Protein AF-A0A9P4QNJ6-F1 (afdb_monomer_lite)

Structure (mmCIF, N/CA/C/O backbone):
data_AF-A0A9P4QNJ6-F1
#
_entry.id   AF-A0A9P4QNJ6-F1
#
loop_
_atom_site.group_PDB
_atom_site.id
_atom_site.type_symbol
_atom_site.label_atom_id
_atom_site.label_alt_id
_atom_site.label_comp_id
_atom_site.label_asym_id
_atom_site.label_entity_id
_atom_site.label_seq_id
_atom_site.pdbx_PDB_ins_code
_atom_site.Cartn_x
_atom_site.Cartn_y
_atom_site.Cartn_z
_atom_site.occupancy
_atom_site.B_iso_or_equiv
_atom_site.auth_seq_id
_atom_site.auth_comp_id
_atom_site.auth_asym_id
_atom_site.auth_atom_id
_atom_site.pdbx_PDB_model_num
ATOM 1 N N . MET A 1 1 ? -45.995 -16.406 117.993 1.00 50.72 1 MET A N 1
ATOM 2 C CA . MET A 1 1 ? -45.996 -15.214 117.115 1.00 50.72 1 MET A CA 1
ATOM 3 C C . MET A 1 1 ? -45.310 -15.465 115.761 1.00 50.72 1 MET A C 1
ATOM 5 O O . MET A 1 1 ? -45.189 -14.523 114.993 1.00 50.72 1 MET A O 1
ATOM 9 N N . ASP A 1 2 ? -44.965 -16.712 115.400 1.00 50.28 2 ASP A N 1
ATOM 10 C CA . ASP A 1 2 ? -44.224 -17.008 114.156 1.00 50.28 2 ASP A CA 1
ATOM 11 C C . ASP A 1 2 ? -45.083 -17.402 112.939 1.00 50.28 2 ASP A C 1
ATOM 13 O O . ASP A 1 2 ? -44.583 -17.398 111.820 1.00 50.28 2 ASP A O 1
ATOM 17 N N . GLN A 1 3 ? -46.382 -17.690 113.099 1.00 51.25 3 GLN A N 1
ATOM 18 C CA . GLN A 1 3 ? -47.225 -18.141 111.974 1.00 51.25 3 GLN A CA 1
ATOM 19 C C . GLN A 1 3 ? -47.811 -17.011 111.103 1.00 51.25 3 GLN A C 1
ATOM 21 O O . GLN A 1 3 ? -48.130 -17.255 109.945 1.00 51.25 3 GLN A O 1
ATOM 26 N N . VAL A 1 4 ? -47.903 -15.771 111.603 1.00 54.56 4 VAL A N 1
ATOM 27 C CA . VAL A 1 4 ? -48.409 -14.617 110.821 1.00 54.56 4 VAL A CA 1
ATOM 28 C C . VAL A 1 4 ? -47.318 -14.026 109.913 1.00 54.56 4 VAL A C 1
ATOM 30 O O . VAL A 1 4 ? -47.596 -13.688 108.768 1.00 54.56 4 VAL A O 1
ATOM 33 N N . ARG A 1 5 ? -46.049 -14.024 110.356 1.00 53.62 5 ARG A N 1
ATOM 34 C CA . ARG A 1 5 ? -44.892 -13.604 109.536 1.00 53.62 5 ARG A CA 1
ATOM 35 C C . ARG A 1 5 ? -44.606 -14.545 108.358 1.00 53.62 5 ARG A C 1
ATOM 37 O O . ARG A 1 5 ? -44.074 -14.107 107.347 1.00 53.62 5 ARG A O 1
ATOM 44 N N . LEU A 1 6 ? -44.977 -15.823 108.460 1.00 55.94 6 LEU A N 1
ATOM 45 C CA . LEU A 1 6 ? -44.801 -16.794 107.373 1.00 55.94 6 LEU A CA 1
ATOM 46 C C . LEU A 1 6 ? -45.824 -16.613 106.233 1.00 55.94 6 LEU A C 1
ATOM 48 O O . LEU A 1 6 ? -45.504 -16.925 105.089 1.00 55.94 6 LEU A O 1
ATOM 52 N N . ALA A 1 7 ? -47.020 -16.079 106.513 1.00 56.50 7 ALA A N 1
ATOM 53 C CA . ALA A 1 7 ? -48.064 -15.858 105.507 1.00 56.50 7 ALA A CA 1
ATOM 54 C C . ALA A 1 7 ? -47.879 -14.549 104.710 1.00 56.50 7 ALA A C 1
ATOM 56 O O . ALA A 1 7 ? -48.128 -14.538 103.504 1.00 56.50 7 ALA A O 1
ATOM 57 N N . GLU A 1 8 ? -47.391 -13.472 105.341 1.00 59.38 8 GLU A N 1
ATOM 58 C CA . GLU A 1 8 ? -46.999 -12.235 104.636 1.00 59.38 8 GLU A CA 1
ATOM 59 C C . GLU A 1 8 ? -45.798 -12.471 103.707 1.00 59.38 8 GLU A C 1
ATOM 61 O O . GLU A 1 8 ? -45.855 -12.101 102.535 1.00 59.38 8 GLU A O 1
ATOM 66 N N . ASN A 1 9 ? -44.778 -13.205 104.170 1.00 60.94 9 ASN A N 1
ATOM 67 C CA . ASN A 1 9 ? -43.620 -13.564 103.343 1.00 60.94 9 ASN A CA 1
ATOM 68 C C . ASN A 1 9 ? -44.012 -14.412 102.115 1.00 60.94 9 ASN A C 1
ATOM 70 O O . ASN A 1 9 ? -43.461 -14.225 101.034 1.00 60.94 9 ASN A O 1
ATOM 74 N N . ALA A 1 10 ? -45.005 -15.302 102.242 1.00 65.62 10 ALA A N 1
ATOM 75 C CA . ALA A 1 10 ? -45.495 -16.114 101.124 1.00 65.62 10 ALA A CA 1
ATOM 76 C C . ALA A 1 10 ? -46.308 -15.307 100.085 1.00 65.62 10 ALA A C 1
ATOM 78 O O . ALA A 1 10 ? -46.323 -15.654 98.899 1.00 65.62 10 ALA A O 1
ATOM 79 N N . SER A 1 11 ? -46.992 -14.236 100.507 1.00 73.75 11 SER A N 1
ATOM 80 C CA . SER A 1 11 ? -47.712 -13.319 99.610 1.00 73.75 11 SER A CA 1
ATOM 81 C C . SER A 1 11 ? -46.745 -12.443 98.812 1.00 73.75 11 SER A C 1
ATOM 83 O O . SER A 1 11 ? -46.910 -12.296 97.595 1.00 73.75 11 SER A O 1
ATOM 85 N N . ASP A 1 12 ? -45.712 -11.920 99.472 1.00 77.12 12 ASP A N 1
ATOM 86 C CA . ASP A 1 12 ? -44.656 -11.149 98.817 1.00 77.12 12 ASP A CA 1
ATOM 87 C C . ASP A 1 12 ? -43.850 -12.015 97.843 1.00 77.12 12 ASP A C 1
ATOM 89 O O . ASP A 1 12 ? -43.655 -11.605 96.700 1.00 77.12 12 ASP A O 1
ATOM 93 N N . ASP A 1 13 ? -43.511 -13.259 98.196 1.00 79.88 13 ASP A N 1
ATOM 94 C CA . ASP A 1 13 ? -42.837 -14.195 97.280 1.00 79.88 13 ASP A CA 1
ATOM 95 C C . ASP A 1 13 ? -43.662 -14.498 96.019 1.00 79.88 13 ASP A C 1
ATOM 97 O O . ASP A 1 13 ? -43.126 -14.615 94.911 1.00 79.88 13 ASP A O 1
ATOM 101 N N . ASN A 1 14 ? -44.988 -14.595 96.147 1.00 84.81 14 ASN A N 1
ATOM 102 C CA . ASN A 1 14 ? -45.867 -14.813 95.000 1.00 84.81 14 ASN A CA 1
ATOM 103 C C . ASN A 1 14 ? -45.968 -13.557 94.110 1.00 84.81 14 ASN A C 1
ATOM 105 O O . ASN A 1 14 ? -46.032 -13.663 92.881 1.00 84.81 14 ASN A O 1
ATOM 109 N N . GLN A 1 15 ? -45.940 -12.356 94.701 1.00 87.25 15 GLN A N 1
ATOM 110 C CA . GLN A 1 15 ? -45.837 -11.108 93.938 1.00 87.25 15 GLN A CA 1
ATOM 111 C C . GLN A 1 15 ? -44.474 -10.952 93.257 1.00 87.25 15 GLN A C 1
ATOM 113 O O . GLN A 1 15 ? -44.429 -10.520 92.103 1.00 87.25 15 GLN A O 1
ATOM 118 N N . ILE A 1 16 ? -43.383 -11.327 93.929 1.00 87.56 16 ILE A N 1
ATOM 119 C CA . ILE A 1 16 ? -42.021 -11.309 93.381 1.00 87.56 16 ILE A CA 1
ATOM 120 C C . ILE A 1 16 ? -41.941 -12.250 92.179 1.00 87.56 16 ILE A C 1
ATOM 122 O O . ILE A 1 16 ? -41.578 -11.813 91.091 1.00 87.56 16 ILE A O 1
ATOM 126 N N . ARG A 1 17 ? -42.431 -13.490 92.302 1.00 88.12 17 ARG A N 1
ATOM 127 C CA . ARG A 1 17 ? -42.513 -14.432 91.172 1.00 88.12 17 ARG A CA 1
ATOM 128 C C . ARG A 1 17 ? -43.310 -13.890 89.988 1.00 88.12 17 ARG A C 1
ATOM 130 O O . ARG A 1 17 ? -42.894 -14.048 88.842 1.00 88.12 17 ARG A O 1
ATOM 137 N N . LYS A 1 18 ? -44.462 -13.254 90.234 1.00 91.50 18 LYS A N 1
ATOM 138 C CA . LYS A 1 18 ? -45.256 -12.627 89.162 1.00 91.50 18 LYS A CA 1
ATOM 139 C C . LYS A 1 18 ? -44.491 -11.493 88.480 1.00 91.50 18 LYS A C 1
ATOM 141 O O . LYS A 1 18 ? -44.547 -11.388 87.256 1.00 91.50 18 LYS A O 1
ATOM 146 N N . ARG A 1 19 ? -43.772 -10.672 89.250 1.00 93.31 19 ARG A N 1
ATOM 147 C CA . ARG A 1 19 ? -42.911 -9.608 88.719 1.00 93.31 19 ARG A CA 1
ATOM 148 C C . ARG A 1 19 ? -41.761 -10.171 87.892 1.00 93.31 19 ARG A C 1
ATOM 150 O O . ARG A 1 19 ? -41.561 -9.699 86.781 1.00 93.31 19 ARG A O 1
ATOM 157 N N . ASP A 1 20 ? -41.069 -11.197 88.373 1.00 93.94 20 ASP A N 1
ATOM 158 C CA . ASP A 1 20 ? -39.947 -11.814 87.660 1.00 93.94 20 ASP A CA 1
ATOM 159 C C . ASP A 1 20 ? -40.390 -12.464 86.348 1.00 93.94 20 ASP A C 1
ATOM 161 O O . ASP A 1 20 ? -39.744 -12.280 85.316 1.00 93.94 20 ASP A O 1
ATOM 165 N N . ASN A 1 21 ? -41.541 -13.144 86.350 1.00 94.00 21 ASN A N 1
ATOM 166 C CA . ASN A 1 21 ? -42.136 -13.699 85.134 1.00 94.00 21 ASN A CA 1
ATOM 167 C C . ASN A 1 21 ? -42.498 -12.599 84.125 1.00 94.00 21 ASN A C 1
ATOM 169 O O . ASN A 1 21 ? -42.235 -12.742 82.931 1.00 94.00 21 ASN A O 1
ATOM 173 N N . LEU A 1 22 ? -43.064 -11.482 84.597 1.00 95.19 22 LEU A N 1
ATOM 174 C CA . LEU A 1 22 ? -43.363 -10.330 83.746 1.00 95.19 22 LEU A CA 1
ATOM 175 C C . LEU A 1 22 ? -42.080 -9.693 83.190 1.00 95.19 22 LEU A C 1
ATOM 177 O O . LEU A 1 22 ? -42.017 -9.390 82.003 1.00 95.19 22 LEU A O 1
ATOM 181 N N . ILE A 1 23 ? -41.043 -9.532 84.015 1.00 95.38 23 ILE A N 1
ATOM 182 C CA . ILE A 1 23 ? -39.738 -9.008 83.592 1.00 95.38 23 ILE A CA 1
ATOM 183 C C . ILE A 1 23 ? -39.111 -9.925 82.537 1.00 95.38 23 ILE A C 1
ATOM 185 O O . ILE A 1 23 ? -38.594 -9.430 81.536 1.00 95.38 23 ILE A O 1
ATOM 189 N N . ALA A 1 24 ? -39.168 -11.245 82.725 1.00 94.06 24 ALA A N 1
ATOM 190 C CA . ALA A 1 24 ? -38.674 -12.213 81.751 1.00 94.06 24 ALA A CA 1
ATOM 191 C C . ALA A 1 24 ? -39.429 -12.107 80.414 1.00 94.06 24 ALA A C 1
ATOM 193 O O . ALA A 1 24 ? -38.793 -12.028 79.363 1.00 94.06 24 ALA A O 1
ATOM 194 N N . SER A 1 25 ? -40.763 -12.008 80.458 1.00 96.25 25 SER A N 1
ATOM 195 C CA . SER A 1 25 ? -41.602 -11.807 79.270 1.00 96.25 25 SER A CA 1
ATOM 196 C C . SER A 1 25 ? -41.259 -10.507 78.537 1.00 96.25 25 SER A C 1
ATOM 198 O O . SER A 1 25 ? -41.050 -10.518 77.326 1.00 96.25 25 SER A O 1
ATOM 200 N N . LEU A 1 26 ? -41.135 -9.392 79.264 1.00 95.88 26 LEU A N 1
ATOM 201 C CA . LEU A 1 26 ? -40.785 -8.093 78.684 1.00 95.88 26 LEU A CA 1
ATOM 202 C C . LEU A 1 26 ? -39.380 -8.101 78.073 1.00 95.88 26 LEU A C 1
ATOM 204 O O . LEU A 1 26 ? -39.169 -7.537 77.003 1.00 95.88 26 LEU A O 1
ATOM 208 N N . ARG A 1 27 ? -38.407 -8.767 78.707 1.00 96.19 27 ARG A N 1
ATOM 209 C CA . ARG A 1 27 ? -37.057 -8.933 78.140 1.00 96.19 27 ARG A CA 1
ATOM 210 C C . ARG A 1 27 ? -37.086 -9.720 76.833 1.00 96.19 27 ARG A C 1
ATOM 212 O O . ARG A 1 27 ? -36.381 -9.350 75.896 1.00 96.19 27 ARG A O 1
ATOM 219 N N . GLN A 1 28 ? -37.900 -10.771 76.759 1.00 96.56 28 GLN A N 1
ATOM 220 C CA . GLN A 1 28 ? -38.070 -11.550 75.536 1.00 96.56 28 GLN A CA 1
ATOM 221 C C . GLN A 1 28 ? -38.728 -10.722 74.425 1.00 96.56 28 GLN A C 1
ATOM 223 O O . GLN A 1 28 ? -38.251 -10.736 73.292 1.00 96.56 28 GLN A O 1
ATOM 228 N N . GLU A 1 29 ? -39.759 -9.941 74.748 1.00 96.50 29 GLU A N 1
ATOM 229 C CA . GLU A 1 29 ? -40.419 -9.045 73.794 1.00 96.50 29 GLU A CA 1
ATOM 230 C C . GLU A 1 29 ? -39.469 -7.950 73.281 1.00 96.50 29 GLU A C 1
ATOM 232 O O . GLU A 1 29 ? -39.367 -7.731 72.074 1.00 96.50 29 GLU A O 1
ATOM 237 N N . ILE A 1 30 ? -38.681 -7.335 74.171 1.00 96.00 30 ILE A N 1
ATOM 238 C CA . ILE A 1 30 ? -37.629 -6.376 73.801 1.00 96.00 30 ILE A CA 1
ATOM 239 C C . ILE A 1 30 ? -36.587 -7.026 72.882 1.00 96.00 30 ILE A C 1
ATOM 241 O O . ILE A 1 30 ? -36.133 -6.391 71.930 1.00 96.00 30 ILE A O 1
ATOM 245 N N . SER A 1 31 ? -36.210 -8.284 73.131 1.00 96.00 31 SER A N 1
ATOM 246 C CA . SER A 1 31 ? -35.277 -9.013 72.263 1.00 96.00 31 SER A CA 1
ATOM 247 C C . SER A 1 31 ? -35.845 -9.182 70.854 1.00 96.00 31 SER A C 1
ATOM 249 O O . SER A 1 31 ? -35.175 -8.839 69.882 1.00 96.00 31 SER A O 1
ATOM 251 N N . ILE A 1 32 ? -37.099 -9.633 70.742 1.00 96.69 32 ILE A N 1
ATOM 252 C CA . ILE A 1 32 ? -37.785 -9.820 69.455 1.00 96.69 32 ILE A CA 1
ATOM 253 C C . ILE A 1 32 ? -37.890 -8.489 68.701 1.00 96.69 32 ILE A C 1
ATOM 255 O O . ILE A 1 32 ? -37.606 -8.425 67.503 1.00 96.69 32 ILE A O 1
ATOM 259 N N . LEU A 1 33 ? -38.258 -7.408 69.395 1.00 95.56 33 LEU A N 1
ATOM 260 C CA . LEU A 1 33 ? -38.357 -6.077 68.797 1.00 95.56 33 LEU A CA 1
ATOM 261 C C . LEU A 1 33 ? -36.999 -5.568 68.304 1.00 95.56 33 LEU A C 1
ATOM 263 O O . LEU A 1 33 ? -36.916 -5.025 67.202 1.00 95.56 33 LEU A O 1
ATOM 267 N N . ASN A 1 34 ? -35.928 -5.777 69.070 1.00 95.56 34 ASN A N 1
ATOM 268 C CA . ASN A 1 34 ? -34.579 -5.406 68.649 1.00 95.56 34 ASN A CA 1
ATOM 269 C C . ASN A 1 34 ? -34.139 -6.161 67.389 1.00 95.56 34 ASN A C 1
ATOM 271 O O . ASN A 1 34 ? -33.552 -5.558 66.487 1.00 95.56 34 ASN A O 1
ATOM 275 N N . ASP A 1 35 ? -34.450 -7.452 67.293 1.00 95.44 35 ASP A N 1
ATOM 276 C CA . ASP A 1 35 ? -34.125 -8.253 66.113 1.00 95.44 35 ASP A CA 1
ATOM 277 C C . ASP A 1 35 ? -34.950 -7.824 64.889 1.00 95.44 35 ASP A C 1
ATOM 279 O O . ASP A 1 35 ? -34.402 -7.664 63.795 1.00 95.44 35 ASP A O 1
ATOM 283 N N . ALA A 1 36 ? -36.238 -7.516 65.072 1.00 94.69 36 ALA A N 1
ATOM 284 C CA . ALA A 1 36 ? -37.088 -6.970 64.013 1.00 94.69 36 ALA A CA 1
ATOM 285 C C . ALA A 1 36 ? -36.593 -5.599 63.513 1.00 94.69 36 ALA A C 1
ATOM 287 O O . ALA A 1 36 ? -36.575 -5.339 62.305 1.00 94.69 36 ALA A O 1
ATOM 288 N N . ILE A 1 37 ? -36.141 -4.725 64.421 1.00 94.62 37 ILE A N 1
ATOM 289 C CA . ILE A 1 37 ? -35.546 -3.428 64.070 1.00 94.62 37 ILE A CA 1
ATOM 290 C C . ILE A 1 37 ? -34.263 -3.634 63.260 1.00 94.62 37 ILE A C 1
ATOM 292 O O . ILE A 1 37 ? -34.111 -3.000 62.214 1.00 94.62 37 ILE A O 1
ATOM 296 N N . LYS A 1 38 ? -33.372 -4.543 63.681 1.00 95.00 38 LYS A N 1
ATOM 297 C CA . LYS A 1 38 ? -32.146 -4.878 62.933 1.00 95.00 38 LYS A CA 1
ATOM 298 C C . LYS A 1 38 ? -32.448 -5.403 61.527 1.00 95.00 38 LYS A C 1
ATOM 300 O O . LYS A 1 38 ? -31.826 -4.959 60.564 1.00 95.00 38 LYS A O 1
ATOM 305 N N . ALA A 1 39 ? -33.423 -6.300 61.378 1.00 93.06 39 ALA A N 1
ATOM 306 C CA . ALA A 1 39 ? -33.819 -6.816 60.067 1.00 93.06 39 ALA A CA 1
ATOM 307 C C . ALA A 1 39 ? -34.364 -5.700 59.154 1.00 93.06 39 ALA A C 1
ATOM 309 O O . ALA A 1 39 ? -34.056 -5.637 57.957 1.00 93.06 39 ALA A O 1
ATOM 310 N N . ARG A 1 40 ? -35.140 -4.764 59.718 1.00 93.56 40 ARG A N 1
ATOM 311 C CA . ARG A 1 40 ? -35.693 -3.628 58.971 1.00 93.56 40 ARG A CA 1
ATOM 312 C C . ARG A 1 40 ? -34.617 -2.627 58.554 1.00 93.56 40 ARG A C 1
ATOM 314 O O . ARG A 1 40 ? -34.661 -2.152 57.422 1.00 93.56 40 ARG A O 1
ATOM 321 N N . THR A 1 41 ? -33.650 -2.314 59.419 1.00 92.38 41 THR A N 1
ATOM 322 C CA . THR A 1 41 ? -32.544 -1.407 59.067 1.00 92.38 41 THR A CA 1
ATOM 323 C C . THR A 1 41 ? -31.642 -2.010 57.995 1.00 92.38 41 THR A C 1
ATOM 325 O O . THR A 1 41 ? -31.293 -1.307 57.047 1.00 92.38 41 THR A O 1
ATOM 328 N N . GLN A 1 42 ? -31.353 -3.314 58.064 1.00 92.75 42 GLN A N 1
ATOM 329 C CA . GLN A 1 42 ? -30.646 -4.034 56.999 1.00 92.75 42 GLN A CA 1
ATOM 330 C C . GLN A 1 42 ? -31.413 -3.973 55.673 1.00 92.75 42 GLN A C 1
ATOM 332 O O . GLN A 1 42 ? -30.845 -3.581 54.657 1.00 92.75 42 GLN A O 1
ATOM 337 N N . THR A 1 43 ? -32.720 -4.252 55.690 1.00 92.62 43 THR A N 1
ATOM 338 C CA . THR A 1 43 ? -33.564 -4.193 54.483 1.00 92.62 43 THR A CA 1
ATOM 339 C C . THR A 1 43 ? -33.591 -2.789 53.868 1.00 92.62 43 THR A C 1
ATOM 341 O O . THR A 1 43 ? -33.489 -2.641 52.650 1.00 92.62 43 THR A O 1
ATOM 344 N N . SER A 1 44 ? -33.713 -1.743 54.690 1.00 92.25 44 SER A N 1
ATOM 345 C CA . SER A 1 44 ? -33.670 -0.351 54.224 1.00 92.25 44 SER A CA 1
ATOM 346 C C . SER A 1 44 ? -32.308 0.013 53.632 1.00 92.25 44 SER A C 1
ATOM 348 O O . SER A 1 44 ? -32.257 0.667 52.592 1.00 92.25 44 SER A O 1
ATOM 350 N N . SER A 1 45 ? -31.215 -0.452 54.244 1.00 93.31 45 SER A N 1
ATOM 351 C CA . SER A 1 45 ? -29.857 -0.268 53.721 1.00 93.31 45 SER A CA 1
ATOM 352 C C . SER A 1 45 ? -29.691 -0.931 52.348 1.00 93.31 45 SER A C 1
ATOM 354 O O . SER A 1 45 ? -29.274 -0.275 51.395 1.00 93.31 45 SER A O 1
ATOM 356 N N . SER A 1 46 ? -30.125 -2.188 52.194 1.00 92.50 46 SER A N 1
ATOM 357 C CA . SER A 1 46 ? -30.092 -2.888 50.903 1.00 92.50 46 SER A CA 1
ATOM 358 C C . SER A 1 46 ? -30.941 -2.189 49.837 1.00 92.50 46 SER A C 1
ATOM 360 O O . SER A 1 46 ? -30.510 -2.073 48.692 1.00 92.50 46 SER A O 1
ATOM 362 N N . LYS A 1 47 ? -32.121 -1.659 50.195 1.00 95.06 47 LYS A N 1
ATOM 363 C CA . LYS A 1 47 ? -32.951 -0.875 49.262 1.00 95.06 47 LYS A CA 1
ATOM 364 C C . LYS A 1 47 ? -32.240 0.390 48.776 1.00 95.06 47 LYS A C 1
ATOM 366 O O . LYS A 1 47 ? -32.266 0.653 47.579 1.00 95.06 47 LYS A O 1
ATOM 371 N N . LEU A 1 48 ? -31.584 1.132 49.672 1.00 92.38 48 LEU A N 1
ATOM 372 C CA . LEU A 1 48 ? -30.814 2.330 49.310 1.00 92.38 48 LEU A CA 1
ATOM 373 C C . LEU A 1 48 ? -29.612 1.997 48.413 1.00 92.38 48 LEU A C 1
ATOM 375 O O . LEU A 1 48 ? -29.312 2.724 47.466 1.00 92.38 48 LEU A O 1
ATOM 379 N N . GLN A 1 49 ? -28.939 0.873 48.671 1.00 94.31 49 GLN A N 1
ATOM 380 C CA . GLN A 1 49 ? -27.853 0.394 47.812 1.00 94.31 49 GLN A CA 1
ATOM 381 C C . GLN A 1 49 ? -28.354 0.068 46.399 1.00 94.31 49 GLN A C 1
ATOM 383 O O . GLN A 1 49 ? -27.732 0.485 45.424 1.00 94.31 49 GLN A O 1
ATOM 388 N N . ILE A 1 50 ? -29.506 -0.602 46.279 1.00 94.50 50 ILE A N 1
ATOM 389 C CA . ILE A 1 50 ? -30.124 -0.917 44.982 1.00 94.50 50 ILE A CA 1
ATOM 390 C C . ILE A 1 50 ? -30.505 0.364 44.228 1.00 94.50 50 ILE A C 1
ATOM 392 O O . ILE A 1 50 ? -30.231 0.473 43.034 1.00 94.50 50 ILE A O 1
ATOM 396 N N . THR A 1 51 ? -31.099 1.359 44.897 1.00 94.75 51 THR A N 1
ATOM 397 C CA . THR A 1 51 ? -31.466 2.622 44.232 1.00 94.75 51 THR A CA 1
ATOM 398 C C . THR A 1 51 ? -30.243 3.374 43.718 1.00 94.75 51 THR A C 1
ATOM 400 O O . THR A 1 51 ? -30.266 3.870 42.594 1.00 94.75 51 THR A O 1
ATOM 403 N N . ASN A 1 52 ? -29.155 3.402 44.491 1.00 94.94 52 ASN A N 1
ATOM 404 C CA . ASN A 1 52 ? -27.912 4.052 44.073 1.00 94.94 52 ASN A CA 1
ATOM 405 C C . ASN A 1 52 ? -27.256 3.320 42.894 1.00 94.94 52 ASN A C 1
ATOM 407 O O . ASN A 1 52 ? -26.796 3.964 41.953 1.00 94.94 52 ASN A O 1
ATOM 411 N N . ALA A 1 53 ? -27.268 1.983 42.901 1.00 96.06 53 ALA A N 1
ATOM 412 C CA . ALA A 1 53 ? -26.773 1.183 41.783 1.00 96.06 53 ALA A CA 1
ATOM 413 C C . ALA A 1 53 ? -27.578 1.432 40.495 1.00 96.06 53 ALA A C 1
ATOM 415 O O . ALA A 1 53 ? -26.994 1.582 39.424 1.00 96.06 53 ALA A O 1
ATOM 416 N N . ASN A 1 54 ? -28.907 1.548 40.596 1.00 95.31 54 ASN A N 1
ATOM 417 C CA . ASN A 1 54 ? -29.766 1.845 39.448 1.00 95.31 54 ASN A CA 1
ATOM 418 C C . ASN A 1 54 ? -29.506 3.242 38.863 1.00 95.31 54 ASN A C 1
ATOM 420 O O . ASN A 1 54 ? -29.527 3.401 37.643 1.00 95.31 54 ASN A O 1
ATOM 424 N N . LEU A 1 55 ? -29.231 4.244 39.704 1.00 97.00 55 LEU A N 1
ATOM 425 C CA . LEU A 1 55 ? -28.859 5.584 39.239 1.00 97.00 55 LEU A CA 1
ATOM 426 C C . LEU A 1 55 ? -27.526 5.564 38.479 1.00 97.00 55 LEU A C 1
ATOM 428 O O . LEU A 1 55 ? -27.466 6.051 37.352 1.00 97.00 55 LEU A O 1
ATOM 432 N N . ALA A 1 56 ? -26.499 4.911 39.031 1.00 96.75 56 ALA A N 1
ATOM 433 C CA . ALA A 1 56 ? -25.211 4.747 38.353 1.00 96.75 56 ALA A CA 1
ATOM 434 C C . ALA A 1 56 ? -25.349 3.989 37.016 1.00 96.75 56 ALA A C 1
ATOM 436 O O . ALA A 1 56 ? -24.731 4.342 36.008 1.00 96.75 56 ALA A O 1
ATOM 437 N N . LEU A 1 57 ? -26.210 2.968 36.966 1.00 97.62 57 LEU A N 1
ATOM 438 C CA . LEU A 1 57 ? -26.509 2.240 35.733 1.00 97.62 57 LEU A CA 1
ATOM 439 C C . LEU A 1 57 ? -27.216 3.133 34.696 1.00 97.62 57 LEU A C 1
ATOM 441 O O . LEU A 1 57 ? -26.879 3.101 33.516 1.00 97.62 57 LEU A O 1
ATOM 445 N N . SER A 1 58 ? -28.146 3.989 35.121 1.00 97.75 58 SER A N 1
ATOM 446 C CA . SER A 1 58 ? -28.795 4.955 34.226 1.00 97.75 58 SER A CA 1
ATOM 447 C C . SER A 1 58 ? -27.801 5.968 33.645 1.00 97.75 58 SER A C 1
ATOM 449 O O . SER A 1 58 ? -27.873 6.303 32.460 1.00 97.75 58 SER A O 1
ATOM 451 N N . GLU A 1 59 ? -26.860 6.455 34.454 1.00 97.88 59 GLU A N 1
ATOM 452 C CA . GLU A 1 59 ? -25.814 7.376 33.998 1.00 97.88 59 GLU A CA 1
ATOM 453 C C . GLU A 1 59 ? -24.877 6.710 32.987 1.00 97.88 59 GLU A C 1
ATOM 455 O O . GLU A 1 59 ? -24.595 7.285 31.934 1.00 97.88 59 GLU A O 1
ATOM 460 N N . THR A 1 60 ? -24.447 5.475 33.254 1.00 97.94 60 THR A N 1
ATOM 461 C CA . THR A 1 60 ? -23.587 4.722 32.326 1.00 97.94 60 THR A CA 1
ATOM 462 C C . THR A 1 60 ? -24.291 4.417 31.003 1.00 97.94 60 THR A C 1
ATOM 464 O O . THR A 1 60 ? -23.684 4.591 29.948 1.00 97.94 60 THR A O 1
ATOM 467 N N . ILE A 1 61 ? -25.583 4.065 31.013 1.00 97.94 61 ILE A N 1
ATOM 468 C CA . ILE A 1 61 ? -26.376 3.899 29.781 1.00 97.94 61 ILE A CA 1
ATOM 469 C C . ILE A 1 61 ? -26.427 5.207 28.982 1.00 97.94 61 ILE A C 1
ATOM 471 O O . ILE A 1 61 ? -26.243 5.194 27.763 1.00 97.94 61 ILE A O 1
ATOM 475 N N . SER A 1 62 ? -26.628 6.345 29.653 1.00 97.06 62 SER A N 1
ATOM 476 C CA . SER A 1 62 ? -26.624 7.662 29.004 1.00 97.06 62 SER A CA 1
ATOM 477 C C . SER A 1 62 ? -25.267 7.972 28.359 1.00 97.06 62 SER A C 1
ATOM 479 O O . SER A 1 62 ? -25.199 8.387 27.198 1.00 97.06 62 SER A O 1
ATOM 481 N N . GLN A 1 63 ? -24.168 7.694 29.067 1.00 97.88 63 GLN A N 1
ATOM 482 C CA . GLN A 1 63 ? -22.812 7.859 28.538 1.00 97.88 63 GLN A CA 1
ATOM 483 C C . GLN A 1 63 ? -22.562 6.966 27.315 1.00 97.88 63 GLN A C 1
ATOM 485 O O . GLN A 1 63 ? -22.102 7.468 26.290 1.00 97.88 63 GLN A O 1
ATOM 490 N N . ILE A 1 64 ? -22.922 5.679 27.382 1.00 98.12 64 ILE A N 1
ATOM 491 C CA . ILE A 1 64 ? -22.798 4.734 26.258 1.00 98.12 64 ILE A CA 1
ATOM 492 C C . ILE A 1 64 ? -23.625 5.207 25.057 1.00 98.12 64 ILE A C 1
ATOM 494 O O . ILE A 1 64 ? -23.152 5.189 23.922 1.00 98.12 64 ILE A O 1
ATOM 498 N N . SER A 1 65 ? -24.846 5.695 25.281 1.00 98.38 65 SER A N 1
ATOM 499 C CA . SER A 1 65 ? -25.674 6.204 24.187 1.00 98.38 65 SER A CA 1
ATOM 500 C C . SER A 1 65 ? -25.029 7.404 23.486 1.00 98.38 65 SER A C 1
ATOM 502 O O . SER A 1 65 ? -25.114 7.515 22.260 1.00 98.38 65 SER A O 1
ATOM 504 N N . ASN A 1 66 ? -24.373 8.293 24.232 1.00 97.62 66 ASN A N 1
ATOM 505 C CA . ASN A 1 66 ? -23.682 9.445 23.659 1.00 97.62 66 ASN A CA 1
ATOM 506 C C . ASN A 1 66 ? -22.421 9.037 22.886 1.00 97.62 66 ASN A C 1
ATOM 508 O O . ASN A 1 66 ? -22.173 9.574 21.804 1.00 97.62 66 ASN A O 1
ATOM 512 N N . THR A 1 67 ? -21.650 8.068 23.388 1.00 97.94 67 THR A N 1
ATOM 513 C CA . THR A 1 67 ? -20.464 7.572 22.673 1.00 97.94 67 THR A CA 1
ATOM 514 C C . THR A 1 67 ? -20.844 6.853 21.382 1.00 97.94 67 THR A C 1
ATOM 516 O O . THR A 1 67 ? -20.202 7.093 20.360 1.00 97.94 67 THR A O 1
ATOM 519 N N . MET A 1 68 ? -21.924 6.065 21.378 1.00 97.81 68 MET A N 1
ATOM 520 C CA . MET A 1 68 ? -22.456 5.443 20.159 1.00 97.81 68 MET A CA 1
ATOM 521 C C . MET A 1 68 ? -22.853 6.490 19.112 1.00 97.81 68 MET A C 1
ATOM 523 O O . MET A 1 68 ? -22.424 6.401 17.964 1.00 97.81 68 MET A O 1
ATOM 527 N N . ARG A 1 69 ? -23.581 7.546 19.505 1.00 97.31 69 ARG A N 1
ATOM 528 C CA . ARG A 1 69 ? -23.946 8.645 18.588 1.00 97.31 69 ARG A CA 1
ATOM 529 C C . ARG A 1 69 ? -22.719 9.336 17.989 1.00 97.31 69 ARG A C 1
ATOM 531 O O . ARG A 1 69 ? -22.719 9.674 16.806 1.00 97.31 69 ARG A O 1
ATOM 538 N N . LEU A 1 70 ? -21.673 9.542 18.791 1.00 97.94 70 LEU A N 1
ATOM 539 C CA . LEU A 1 70 ? -20.421 10.136 18.321 1.00 97.94 70 LEU A CA 1
ATOM 540 C C . LEU A 1 70 ? -19.694 9.216 17.327 1.00 97.94 70 LEU A C 1
ATOM 542 O O . LEU A 1 70 ? -19.159 9.689 16.322 1.00 97.94 70 LEU A O 1
ATOM 546 N N . GLN A 1 71 ? -19.689 7.906 17.581 1.00 97.50 71 GLN A N 1
ATOM 547 C CA . GLN A 1 71 ? -19.119 6.921 16.662 1.00 97.50 71 GLN A CA 1
ATOM 548 C C . GLN A 1 71 ? -19.892 6.859 15.342 1.00 97.50 71 GLN A C 1
ATOM 550 O O . GLN A 1 71 ? -19.262 6.883 14.286 1.00 97.50 71 GLN A O 1
ATOM 555 N N . ASP A 1 72 ? -21.225 6.885 15.378 1.00 98.38 72 ASP A N 1
ATOM 556 C CA . ASP A 1 72 ? -22.058 6.922 14.172 1.00 98.38 72 ASP A CA 1
ATOM 557 C C . ASP A 1 72 ? -21.786 8.175 13.334 1.00 98.38 72 ASP A C 1
ATOM 559 O O . ASP A 1 72 ? -21.641 8.098 12.111 1.00 98.38 72 ASP A O 1
ATOM 563 N N . ALA A 1 73 ? -21.656 9.336 13.983 1.00 97.94 73 ALA A N 1
ATOM 564 C CA . ALA A 1 73 ? -21.278 10.572 13.306 1.00 97.94 73 ALA A CA 1
ATOM 565 C C . ALA A 1 73 ? -19.894 10.449 12.643 1.00 97.94 73 ALA A C 1
ATOM 567 O O . ALA A 1 73 ? -19.728 10.826 11.481 1.00 97.94 73 ALA A O 1
ATOM 568 N N . LYS A 1 74 ? -18.914 9.856 13.339 1.00 98.38 74 LYS A N 1
ATOM 569 C CA . LYS A 1 74 ? -17.571 9.612 12.793 1.00 98.38 74 LYS A CA 1
ATOM 570 C C . LYS A 1 74 ? -17.596 8.653 11.600 1.00 98.38 74 LYS A C 1
ATOM 572 O O . LYS A 1 74 ? -16.924 8.916 10.605 1.00 98.38 74 LYS A O 1
ATOM 577 N N . ILE A 1 75 ? -18.380 7.577 11.670 1.00 98.25 75 ILE A N 1
ATOM 578 C CA . ILE A 1 75 ? -18.543 6.622 10.565 1.00 98.25 75 ILE A CA 1
ATOM 579 C C . ILE A 1 75 ? -19.122 7.327 9.336 1.00 98.25 75 ILE A C 1
ATOM 581 O O . ILE A 1 75 ? -18.584 7.167 8.242 1.00 98.25 75 ILE A O 1
ATOM 585 N N . ARG A 1 76 ? -20.154 8.163 9.504 1.00 97.50 76 ARG A N 1
ATOM 586 C CA . ARG A 1 76 ? -20.751 8.925 8.393 1.00 97.50 76 ARG A CA 1
ATOM 587 C C . ARG A 1 76 ? -19.753 9.875 7.731 1.00 97.50 76 ARG A C 1
ATOM 589 O O . ARG A 1 76 ? -19.716 9.958 6.507 1.00 97.50 76 ARG A O 1
ATOM 596 N N . LEU A 1 77 ? -18.925 10.566 8.518 1.00 98.06 77 LEU A N 1
ATOM 597 C CA . LEU A 1 77 ? -17.878 11.441 7.977 1.00 98.06 77 LEU A CA 1
ATOM 598 C C . LEU A 1 77 ? -16.846 10.654 7.158 1.00 98.06 77 LEU A C 1
ATOM 600 O O . LEU A 1 77 ? -16.528 11.054 6.041 1.00 98.06 77 LEU A O 1
ATOM 604 N N . LEU A 1 78 ? -16.384 9.508 7.667 1.00 97.25 78 LEU A N 1
ATOM 605 C CA . LEU A 1 78 ? -15.445 8.644 6.943 1.00 97.25 78 LEU A CA 1
ATOM 606 C C . LEU A 1 78 ? -16.051 8.088 5.649 1.00 97.25 78 LEU A C 1
ATOM 608 O O . LEU A 1 78 ? -15.374 8.030 4.626 1.00 97.25 78 LEU A O 1
ATOM 612 N N . GLN A 1 79 ? -17.330 7.712 5.666 1.00 96.25 79 GLN A N 1
ATOM 613 C CA . GLN A 1 79 ? -18.038 7.254 4.468 1.00 96.25 79 GLN A CA 1
ATOM 614 C C . GLN A 1 79 ? -18.131 8.351 3.402 1.00 96.25 79 GLN A C 1
ATOM 616 O O . GLN A 1 79 ? -17.911 8.073 2.223 1.00 96.25 79 GLN A O 1
ATOM 621 N N . ASN A 1 80 ? -18.407 9.595 3.801 1.00 95.94 80 ASN A N 1
ATOM 622 C CA . ASN A 1 80 ? -18.420 10.728 2.876 1.00 95.94 80 ASN A CA 1
ATOM 623 C C . ASN A 1 80 ? -17.029 10.988 2.284 1.00 95.94 80 ASN A C 1
ATOM 625 O O . ASN A 1 80 ? -16.912 11.173 1.077 1.00 95.94 80 ASN A O 1
ATOM 629 N N . GLU A 1 81 ? -15.972 10.921 3.096 1.00 95.44 81 GLU A N 1
ATOM 630 C CA . GLU A 1 81 ? -14.595 11.090 2.621 1.00 95.44 81 GLU A CA 1
ATOM 631 C C . GLU A 1 81 ? -14.192 10.001 1.611 1.00 95.44 81 GLU A C 1
ATOM 633 O O . GLU A 1 81 ? -13.550 10.290 0.599 1.00 95.44 81 GLU A O 1
ATOM 638 N N . ILE A 1 82 ? -14.591 8.748 1.857 1.00 93.06 82 ILE A N 1
ATOM 639 C CA . ILE A 1 82 ? -14.383 7.639 0.914 1.00 93.06 82 ILE A CA 1
ATOM 640 C C . ILE A 1 82 ? -15.130 7.918 -0.391 1.00 93.06 82 ILE A C 1
ATOM 642 O O . ILE A 1 82 ? -14.528 7.858 -1.459 1.00 93.06 82 ILE A O 1
ATOM 646 N N . LYS A 1 83 ? -16.405 8.311 -0.314 1.00 93.56 83 LYS A N 1
ATOM 647 C CA . LYS A 1 83 ? -17.218 8.628 -1.493 1.00 93.56 83 LYS A CA 1
ATOM 648 C C . LYS A 1 83 ? -16.626 9.775 -2.319 1.00 93.56 83 LYS A C 1
ATOM 650 O O . LYS A 1 83 ? -16.618 9.707 -3.545 1.00 93.56 83 LYS A O 1
ATOM 655 N N . GLU A 1 84 ? -16.110 10.818 -1.671 1.00 92.75 84 GLU A N 1
ATOM 656 C CA . GLU A 1 84 ? -15.422 11.919 -2.353 1.00 92.75 84 GLU A CA 1
ATOM 657 C C . GLU A 1 84 ? -14.119 11.466 -3.021 1.00 92.75 84 GLU A C 1
ATOM 659 O O . GLU A 1 84 ? -13.825 11.877 -4.145 1.00 92.75 84 GLU A O 1
ATOM 664 N N . LYS A 1 85 ? -13.336 10.605 -2.360 1.00 84.75 85 LYS A N 1
ATOM 665 C CA . LYS A 1 85 ? -12.120 10.018 -2.941 1.00 84.75 85 LYS A CA 1
ATOM 666 C C . LYS A 1 85 ? -12.442 9.158 -4.158 1.00 84.75 85 LYS A C 1
ATOM 668 O O . LYS A 1 85 ? -11.781 9.310 -5.183 1.00 84.75 85 LYS A O 1
ATOM 673 N N . ASP A 1 86 ? -13.476 8.331 -4.077 1.00 83.50 86 ASP A N 1
ATOM 674 C CA . ASP A 1 86 ? -13.921 7.493 -5.189 1.00 83.50 86 ASP A CA 1
ATOM 675 C C . ASP A 1 86 ? -14.414 8.344 -6.364 1.00 83.50 86 ASP A C 1
ATOM 677 O O . ASP A 1 86 ? -14.050 8.078 -7.509 1.00 83.50 86 ASP A O 1
ATOM 681 N N . ALA A 1 87 ? -15.146 9.432 -6.099 1.00 85.00 87 ALA A N 1
ATOM 682 C CA . ALA A 1 87 ? -15.561 10.375 -7.136 1.00 85.00 87 ALA A CA 1
ATOM 683 C C . ALA A 1 87 ? -14.359 11.028 -7.845 1.00 85.00 87 ALA A C 1
ATOM 685 O O . ALA A 1 87 ? -14.359 11.156 -9.068 1.00 85.00 87 ALA A O 1
ATOM 686 N N . ARG A 1 88 ? -13.297 11.393 -7.111 1.00 80.19 88 ARG A N 1
ATOM 687 C CA . ARG A 1 88 ? -12.054 11.922 -7.711 1.00 80.19 88 ARG A CA 1
ATOM 688 C C . ARG A 1 88 ? -11.317 10.875 -8.545 1.00 80.19 88 ARG A C 1
ATOM 690 O O . ARG A 1 88 ? -10.762 11.211 -9.586 1.00 80.19 88 ARG A O 1
ATOM 697 N N . ILE A 1 89 ? -11.311 9.613 -8.115 1.00 75.94 89 ILE A N 1
ATOM 698 C CA . ILE A 1 89 ? -10.720 8.509 -8.887 1.00 75.94 89 ILE A CA 1
ATOM 699 C C . ILE A 1 89 ? -11.507 8.300 -10.185 1.00 75.94 89 ILE A C 1
ATOM 701 O O . ILE A 1 89 ? -10.905 8.201 -11.254 1.00 75.94 89 ILE A O 1
ATOM 705 N N . GLN A 1 90 ? -12.841 8.325 -10.110 1.00 75.56 90 GLN A N 1
ATOM 706 C CA . GLN A 1 90 ? -13.721 8.238 -11.277 1.00 75.56 90 GLN A CA 1
ATOM 707 C C . GLN A 1 90 ? -13.549 9.408 -12.250 1.00 75.56 90 GLN A C 1
ATOM 709 O O . GLN A 1 90 ? -13.867 9.249 -13.420 1.00 75.56 90 GLN A O 1
ATOM 714 N N . GLN A 1 91 ? -13.026 10.559 -11.822 1.00 84.69 91 GLN A N 1
ATOM 715 C CA . GLN A 1 91 ? -12.736 11.685 -12.717 1.00 84.69 91 GLN A CA 1
ATOM 716 C C . GLN A 1 91 ? -11.468 11.495 -13.559 1.00 84.69 91 GLN A C 1
ATOM 718 O O . GLN A 1 91 ? -11.260 12.264 -14.495 1.00 84.69 91 GLN A O 1
ATOM 723 N N . SER A 1 92 ? -10.610 10.509 -13.267 1.00 86.88 92 SER A N 1
ATOM 724 C CA . SER A 1 92 ? -9.425 10.266 -14.092 1.00 86.88 92 SER A CA 1
ATOM 725 C C . SER A 1 92 ? -9.836 9.621 -15.424 1.00 86.88 92 SER A C 1
ATOM 727 O O . SER A 1 92 ? -10.221 8.449 -15.421 1.00 86.88 92 SER A O 1
ATOM 729 N N . PRO A 1 93 ? -9.704 10.312 -16.575 1.00 92.38 93 PRO A N 1
ATOM 730 C CA . PRO A 1 93 ? -10.078 9.743 -17.873 1.00 92.38 93 PRO A CA 1
ATOM 731 C C . PRO A 1 93 ? -9.255 8.489 -18.201 1.00 92.38 93 PRO A C 1
ATOM 733 O O . PRO A 1 93 ? -9.732 7.592 -18.885 1.00 92.38 93 PRO A O 1
ATOM 736 N N . PHE A 1 94 ? -8.037 8.388 -17.658 1.00 94.25 94 PHE A N 1
ATOM 737 C CA . PHE A 1 94 ? -7.186 7.212 -17.802 1.00 94.25 94 PHE A CA 1
ATOM 738 C C . PHE A 1 94 ? -7.748 5.976 -17.078 1.00 94.25 94 PHE A C 1
ATOM 740 O O . PHE A 1 94 ? -7.718 4.880 -17.629 1.00 94.25 94 PHE A O 1
ATOM 747 N N . LEU A 1 95 ? -8.288 6.132 -15.862 1.00 93.56 95 LEU A N 1
ATOM 748 C CA . LEU A 1 95 ? -8.854 5.010 -15.095 1.00 93.56 95 LEU A CA 1
ATOM 749 C C . LEU A 1 95 ? -10.240 4.574 -15.592 1.00 93.56 95 LEU A C 1
ATOM 751 O O . LEU A 1 95 ? -10.675 3.472 -15.267 1.00 93.56 95 LEU A O 1
ATOM 755 N N . GLN A 1 96 ? -10.904 5.399 -16.403 1.00 92.69 96 GLN A N 1
ATOM 756 C CA . GLN A 1 96 ? -12.144 5.039 -17.095 1.00 92.69 96 GLN A CA 1
ATOM 757 C C . GLN A 1 96 ? -11.915 4.134 -18.318 1.00 92.69 96 GLN A C 1
ATOM 759 O O . GLN A 1 96 ? -12.863 3.524 -18.808 1.00 92.69 96 GLN A O 1
ATOM 764 N N . LEU A 1 97 ? -10.678 4.032 -18.820 1.00 95.56 97 LEU A N 1
ATOM 765 C CA . LEU A 1 97 ? -10.346 3.127 -19.924 1.00 95.56 97 LEU A CA 1
ATOM 766 C C . LEU A 1 97 ? -10.546 1.664 -19.497 1.00 95.56 97 LEU A C 1
ATOM 768 O O . LEU A 1 97 ? -10.285 1.353 -18.335 1.00 95.56 97 LEU A O 1
ATOM 772 N N . PRO A 1 98 ? -10.931 0.743 -20.400 1.00 96.50 98 PRO A N 1
ATOM 773 C CA . PRO A 1 98 ? -10.923 -0.692 -20.115 1.00 96.50 98 PRO A CA 1
ATOM 774 C C . PRO A 1 98 ? -9.550 -1.171 -19.628 1.00 96.50 98 PRO A C 1
ATOM 776 O O . PRO A 1 98 ? -8.516 -0.613 -20.011 1.00 96.50 98 PRO A O 1
ATOM 779 N N . ALA A 1 99 ? -9.536 -2.200 -18.779 1.00 96.31 99 ALA A N 1
ATOM 780 C CA . ALA A 1 99 ? -8.311 -2.686 -18.145 1.00 96.31 99 ALA A CA 1
ATOM 781 C C . ALA A 1 99 ? -7.258 -3.104 -19.185 1.00 96.31 99 ALA A C 1
ATOM 783 O O . ALA A 1 99 ? -6.082 -2.797 -19.025 1.00 96.31 99 ALA A O 1
ATOM 784 N N . GLU A 1 100 ? -7.693 -3.700 -20.293 1.00 97.62 100 GLU A N 1
ATOM 785 C CA . GLU A 1 100 ? -6.855 -4.142 -21.407 1.00 97.62 100 GLU A CA 1
ATOM 786 C C . GLU A 1 100 ? -6.082 -2.972 -22.028 1.00 97.62 100 GLU A C 1
ATOM 788 O O . GLU A 1 100 ? -4.875 -3.062 -22.254 1.00 97.62 100 GLU A O 1
ATOM 793 N N . ILE A 1 101 ? -6.761 -1.840 -22.246 1.00 98.19 101 ILE A N 1
ATOM 794 C CA . ILE A 1 101 ? -6.144 -0.632 -22.804 1.00 98.19 101 ILE A CA 1
ATOM 795 C C . ILE A 1 101 ? -5.138 -0.043 -21.814 1.00 98.19 101 ILE A C 1
ATOM 797 O O . ILE A 1 101 ? -4.043 0.353 -22.215 1.00 98.19 101 ILE A O 1
ATOM 801 N N . ARG A 1 102 ? -5.461 -0.027 -20.513 1.00 97.88 102 ARG A N 1
ATOM 802 C CA . ARG A 1 102 ? -4.510 0.421 -19.483 1.00 97.88 102 ARG A CA 1
ATOM 803 C C . ARG A 1 102 ? -3.273 -0.470 -19.445 1.00 97.88 102 ARG A C 1
ATOM 805 O O . ARG A 1 102 ? -2.168 0.061 -19.452 1.00 97.88 102 ARG A O 1
ATOM 812 N N . THR A 1 103 ? -3.440 -1.791 -19.502 1.00 98.31 103 THR A N 1
ATOM 813 C CA . THR A 1 103 ? -2.340 -2.761 -19.589 1.00 98.31 103 THR A CA 1
ATOM 814 C C . THR A 1 103 ? -1.451 -2.507 -20.804 1.00 98.31 103 THR A C 1
ATOM 816 O O . THR A 1 103 ? -0.231 -2.482 -20.659 1.00 98.31 103 THR A O 1
ATOM 819 N N . MET A 1 104 ? -2.022 -2.240 -21.984 1.00 98.19 104 MET A N 1
ATOM 820 C CA . MET A 1 104 ? -1.234 -1.867 -23.169 1.00 98.19 104 MET A CA 1
ATOM 821 C C . MET A 1 104 ? -0.425 -0.584 -22.941 1.00 98.19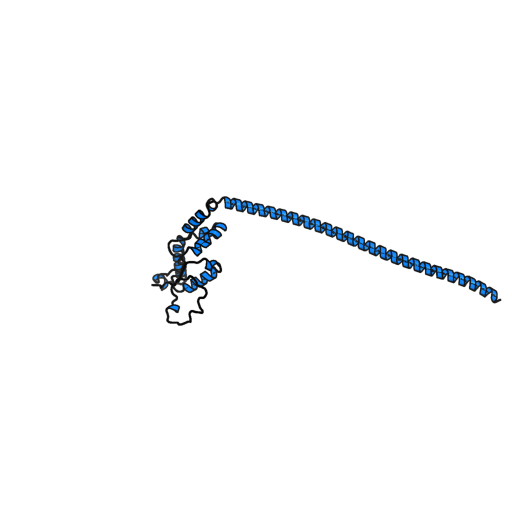 104 MET A C 1
ATOM 823 O O . MET A 1 104 ? 0.761 -0.540 -23.263 1.00 98.19 104 MET A O 1
ATOM 827 N N . ILE A 1 105 ? -1.033 0.441 -22.335 1.00 97.94 105 ILE A N 1
ATOM 828 C CA . ILE A 1 105 ? -0.335 1.692 -22.007 1.00 97.94 105 ILE A CA 1
ATOM 829 C C . ILE A 1 105 ? 0.790 1.437 -20.996 1.00 97.94 105 ILE A C 1
ATOM 831 O O . ILE A 1 105 ? 1.886 1.971 -21.154 1.00 97.94 105 ILE A O 1
ATOM 835 N N . TYR A 1 106 ? 0.557 0.592 -19.990 1.00 98.38 106 TYR A N 1
ATOM 836 C CA . TYR A 1 106 ? 1.581 0.187 -19.029 1.00 98.38 106 TYR A CA 1
ATOM 837 C C . TYR A 1 106 ? 2.749 -0.521 -19.710 1.00 98.38 106 TYR A C 1
ATOM 839 O O . TYR A 1 106 ? 3.892 -0.179 -19.427 1.00 98.38 106 TYR A O 1
ATOM 847 N N . HIS A 1 107 ? 2.488 -1.436 -20.645 1.00 98.06 107 HIS A N 1
ATOM 848 C CA . HIS A 1 107 ? 3.542 -2.074 -21.433 1.00 98.06 107 HIS A CA 1
ATOM 849 C C . HIS A 1 107 ? 4.375 -1.052 -22.207 1.00 98.06 107 HIS A C 1
ATOM 851 O O . HIS A 1 107 ? 5.598 -1.065 -22.099 1.00 98.06 107 HIS A O 1
ATOM 857 N N . CYS A 1 108 ? 3.730 -0.133 -22.928 1.00 97.44 108 CYS A N 1
ATOM 858 C CA . CYS A 1 108 ? 4.437 0.907 -23.674 1.00 97.44 108 CYS A CA 1
ATOM 859 C C . CYS A 1 108 ? 5.252 1.847 -22.771 1.00 97.44 108 CYS A C 1
ATOM 861 O O . CYS A 1 108 ? 6.284 2.349 -23.200 1.00 97.4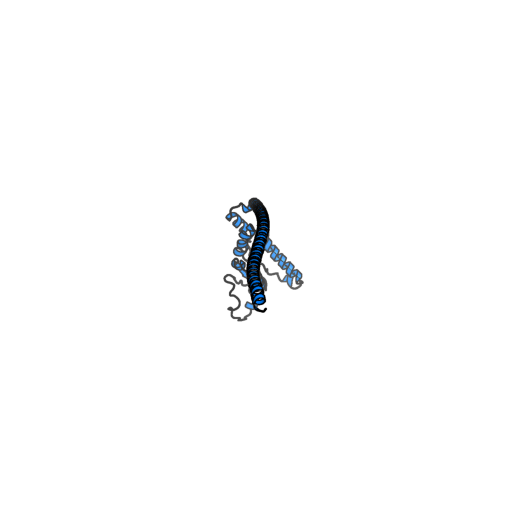4 108 CYS A O 1
ATOM 863 N N . ALA A 1 109 ? 4.791 2.105 -21.544 1.00 97.56 109 ALA A N 1
ATOM 864 C CA . ALA A 1 109 ? 5.431 3.042 -20.622 1.00 97.56 109 ALA A CA 1
ATOM 865 C C . ALA A 1 109 ? 6.519 2.413 -19.734 1.00 97.56 109 ALA A C 1
ATOM 867 O O . ALA A 1 109 ? 7.397 3.132 -19.256 1.00 97.56 109 ALA A O 1
ATOM 868 N N . LEU A 1 110 ? 6.428 1.110 -19.449 1.00 97.69 110 LEU A N 1
ATOM 869 C CA . LEU A 1 110 ? 7.247 0.436 -18.432 1.00 97.69 110 LEU A CA 1
ATOM 870 C C . LEU A 1 110 ? 8.150 -0.667 -18.981 1.00 97.69 110 LEU A C 1
ATOM 872 O O . LEU A 1 110 ? 8.983 -1.165 -18.228 1.00 97.69 110 LEU A O 1
ATOM 876 N N . VAL A 1 111 ? 7.981 -1.083 -20.238 1.00 97.44 111 VAL A N 1
ATOM 877 C CA . VAL A 1 111 ? 8.769 -2.163 -20.841 1.00 97.44 111 VAL A CA 1
ATOM 878 C C . VAL A 1 111 ? 9.595 -1.586 -21.997 1.00 97.44 111 VAL A C 1
ATOM 880 O O . VAL A 1 111 ? 9.099 -1.498 -23.123 1.00 97.44 111 VAL A O 1
ATOM 883 N N . PRO A 1 112 ? 10.850 -1.174 -21.745 1.00 96.25 112 PRO A N 1
ATOM 884 C CA . PRO A 1 112 ? 11.747 -0.719 -22.785 1.00 96.25 112 PRO A CA 1
ATOM 885 C C . PRO A 1 112 ? 12.136 -1.888 -23.695 1.00 96.25 112 PRO A C 1
ATOM 887 O O . PRO A 1 112 ? 12.083 -3.069 -23.335 1.00 96.25 112 PRO A O 1
ATOM 890 N N . THR A 1 113 ? 12.575 -1.557 -24.909 1.00 95.81 113 THR A N 1
ATOM 891 C CA . THR A 1 113 ? 13.015 -2.579 -25.874 1.00 95.81 113 THR A CA 1
ATOM 892 C C . THR A 1 113 ? 14.349 -3.204 -25.449 1.00 95.81 113 THR A C 1
ATOM 894 O O . THR A 1 113 ? 14.621 -4.373 -25.742 1.00 95.81 113 THR A O 1
ATOM 897 N N . ARG A 1 114 ? 15.191 -2.447 -24.739 1.00 95.56 114 ARG A N 1
ATOM 898 C CA . ARG A 1 114 ? 16.502 -2.884 -24.239 1.00 95.56 114 ARG A CA 1
ATOM 899 C C . ARG A 1 114 ? 16.391 -3.406 -22.800 1.00 95.56 114 ARG A C 1
ATOM 901 O O . ARG A 1 114 ? 15.504 -2.975 -22.076 1.00 95.56 114 ARG A O 1
ATOM 908 N N . PRO A 1 115 ? 17.248 -4.352 -22.372 1.00 95.69 115 PRO A N 1
ATOM 909 C CA . PRO A 1 115 ? 17.328 -4.726 -20.961 1.00 95.69 115 PRO A CA 1
ATOM 910 C C . PRO A 1 115 ? 17.659 -3.514 -20.079 1.00 95.69 115 PRO A C 1
ATOM 912 O O . PRO A 1 115 ? 18.470 -2.682 -20.482 1.00 95.69 115 PRO A O 1
ATOM 915 N N . ILE A 1 116 ? 17.067 -3.453 -18.887 1.00 96.00 116 ILE A N 1
ATOM 916 C CA . ILE A 1 116 ? 17.393 -2.460 -17.860 1.00 96.00 116 ILE A CA 1
ATOM 917 C C . ILE A 1 116 ? 18.646 -2.954 -17.138 1.00 96.00 116 ILE A C 1
ATOM 919 O O . ILE A 1 116 ? 18.585 -3.945 -16.407 1.00 96.00 116 ILE A O 1
ATOM 923 N N . ASP A 1 117 ? 19.778 -2.297 -17.364 1.00 95.44 117 ASP A N 1
ATOM 924 C CA . ASP A 1 117 ? 21.031 -2.587 -16.678 1.00 95.44 117 ASP A CA 1
ATOM 925 C C . ASP A 1 117 ? 21.099 -1.766 -15.391 1.00 95.44 117 ASP A C 1
ATOM 927 O O . ASP A 1 117 ? 21.284 -0.551 -15.401 1.00 95.44 117 ASP A O 1
ATOM 931 N N . LEU A 1 118 ? 20.906 -2.441 -14.264 1.00 94.12 118 LEU A N 1
ATOM 932 C CA . LEU A 1 118 ? 20.985 -1.821 -12.943 1.00 94.12 118 LEU A CA 1
ATOM 933 C C . LEU A 1 118 ? 22.435 -1.698 -12.457 1.00 94.12 118 LEU A C 1
ATOM 935 O O . LEU A 1 118 ? 22.669 -1.079 -11.421 1.00 94.12 118 LEU A O 1
ATOM 939 N N . TRP A 1 119 ? 23.383 -2.301 -13.183 1.00 93.50 119 TRP A N 1
ATOM 940 C CA . TRP A 1 119 ? 24.811 -2.268 -12.878 1.00 93.50 119 TRP A CA 1
ATOM 941 C C . TRP A 1 119 ? 25.646 -2.275 -14.176 1.00 93.50 119 TRP A C 1
ATOM 943 O O . TRP A 1 119 ? 26.286 -3.285 -14.489 1.00 93.50 119 TRP A O 1
ATOM 953 N N . PRO A 1 120 ? 25.573 -1.211 -15.005 1.00 91.69 120 PRO A N 1
ATOM 954 C CA . PRO A 1 120 ? 26.225 -1.160 -16.311 1.00 91.69 120 PRO A CA 1
ATOM 955 C C . PRO A 1 120 ? 27.752 -1.155 -16.221 1.00 91.69 120 PRO A C 1
ATOM 957 O O . PRO A 1 120 ? 28.330 -0.550 -15.325 1.00 91.69 120 PRO A O 1
ATOM 960 N N . ILE A 1 121 ? 28.410 -1.762 -17.218 1.00 88.38 121 ILE A N 1
ATOM 961 C CA . ILE A 1 121 ? 29.873 -1.704 -17.360 1.00 88.38 121 ILE A CA 1
ATOM 962 C C . ILE A 1 121 ? 30.280 -0.259 -17.624 1.00 88.38 121 ILE A C 1
ATOM 964 O O . ILE A 1 121 ? 29.968 0.307 -18.677 1.00 88.38 121 ILE A O 1
ATOM 968 N N . LEU A 1 122 ? 31.031 0.318 -16.694 1.00 82.94 122 LEU A N 1
ATOM 969 C CA . LEU A 1 122 ? 31.656 1.613 -16.891 1.00 82.94 122 LEU A CA 1
ATOM 970 C C . LEU A 1 122 ? 32.967 1.413 -17.655 1.00 82.94 122 LEU A C 1
ATOM 972 O O . LEU A 1 122 ? 33.871 0.705 -17.215 1.00 82.94 122 LEU A O 1
ATOM 976 N N . THR A 1 123 ? 33.092 2.026 -18.834 1.00 75.19 123 THR A N 1
ATOM 977 C CA . THR A 1 123 ? 34.341 1.971 -19.605 1.00 75.19 123 THR A CA 1
ATOM 978 C C . THR A 1 123 ? 35.505 2.517 -18.775 1.00 75.19 123 THR A C 1
ATOM 980 O 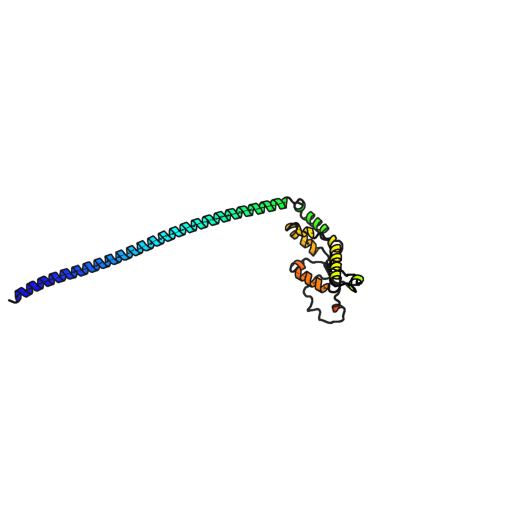O . THR A 1 123 ? 35.538 3.693 -18.412 1.00 75.19 123 THR A O 1
ATOM 983 N N . ASN A 1 124 ? 36.484 1.642 -18.531 1.00 60.91 124 ASN A N 1
ATOM 984 C CA . ASN A 1 124 ? 37.657 1.811 -17.665 1.00 60.91 124 ASN A CA 1
ATOM 985 C C . ASN A 1 124 ? 38.455 3.117 -17.838 1.00 60.91 124 ASN A C 1
ATOM 987 O O . ASN A 1 124 ? 39.159 3.525 -16.916 1.00 60.91 124 ASN A O 1
ATOM 991 N N . ALA A 1 125 ? 38.346 3.799 -18.983 1.00 57.56 125 ALA A N 1
ATOM 992 C CA . ALA A 1 125 ? 38.989 5.096 -19.200 1.00 57.56 125 ALA A CA 1
ATOM 993 C C . ALA A 1 125 ? 38.599 6.141 -18.133 1.00 57.56 125 ALA A C 1
ATOM 995 O O . ALA A 1 125 ? 39.393 7.028 -17.834 1.00 57.56 125 ALA A O 1
ATOM 996 N N . ALA A 1 126 ? 37.413 6.005 -17.528 1.00 53.78 126 ALA A N 1
ATOM 997 C CA . ALA A 1 126 ? 36.930 6.893 -16.477 1.00 53.78 126 ALA A CA 1
ATOM 998 C C . ALA A 1 126 ? 37.318 6.468 -15.048 1.00 53.78 126 ALA A C 1
ATOM 1000 O O . ALA A 1 126 ? 37.097 7.254 -14.142 1.00 53.78 126 ALA A O 1
ATOM 1001 N N . LEU A 1 127 ? 37.865 5.268 -14.805 1.00 54.69 127 LEU A N 1
ATOM 1002 C CA . LEU A 1 127 ? 37.999 4.722 -13.438 1.00 54.69 127 LEU A CA 1
ATOM 1003 C C . LEU A 1 127 ? 39.436 4.657 -12.905 1.00 54.69 127 LEU A C 1
ATOM 1005 O O . LEU A 1 127 ? 39.634 4.668 -11.695 1.00 54.69 127 LEU A O 1
ATOM 1009 N N . PHE A 1 128 ? 40.457 4.641 -13.766 1.00 58.75 128 PHE A N 1
ATOM 1010 C CA . PHE A 1 128 ? 41.848 4.494 -13.306 1.00 58.75 128 PHE A CA 1
ATOM 1011 C C . PHE A 1 128 ? 42.456 5.749 -12.653 1.00 58.75 128 PHE A C 1
ATOM 1013 O O . PHE A 1 128 ? 43.489 5.645 -11.998 1.00 58.75 128 PHE A O 1
ATOM 1020 N N . PHE A 1 129 ? 41.832 6.922 -12.797 1.00 59.09 129 PHE A N 1
ATOM 1021 C CA . PHE A 1 129 ? 42.380 8.199 -12.304 1.00 59.09 129 PHE A CA 1
ATOM 1022 C C . PHE A 1 129 ? 41.379 9.044 -11.515 1.00 59.09 129 PHE A C 1
ATOM 1024 O O . PHE A 1 129 ? 41.635 10.214 -11.231 1.00 59.09 129 PHE A O 1
ATOM 1031 N N . VAL A 1 130 ? 40.222 8.478 -11.188 1.00 60.28 130 VAL A N 1
ATOM 1032 C CA . VAL A 1 130 ? 39.062 9.253 -10.771 1.00 60.28 130 VAL A CA 1
ATOM 1033 C C . VAL A 1 130 ? 38.664 8.876 -9.338 1.00 60.28 130 VAL A C 1
ATOM 1035 O O . VAL A 1 13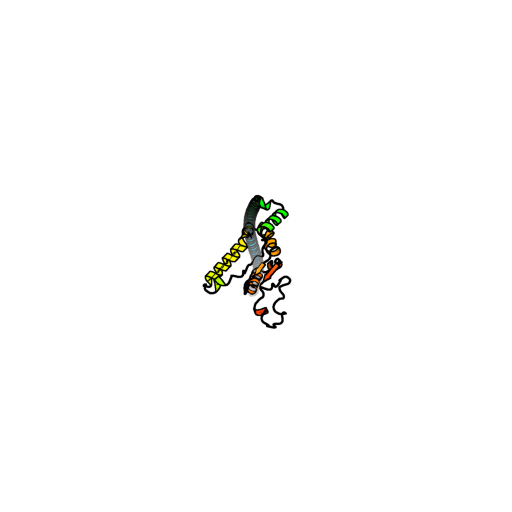0 ? 38.543 7.690 -9.037 1.00 60.28 130 VAL A O 1
ATOM 1038 N N . PRO A 1 131 ? 38.493 9.855 -8.427 1.00 70.94 131 PRO A N 1
ATOM 1039 C CA . PRO A 1 131 ? 38.038 9.586 -7.068 1.00 70.94 131 PRO A CA 1
ATOM 1040 C C . PRO A 1 131 ? 36.695 8.845 -7.058 1.00 70.94 131 PRO A C 1
ATOM 1042 O O . PRO A 1 131 ? 35.845 9.092 -7.910 1.00 70.94 131 PRO A O 1
ATOM 1045 N N . VAL A 1 132 ? 36.497 7.977 -6.058 1.00 72.75 132 VAL A N 1
ATOM 1046 C CA . VAL A 1 132 ? 35.313 7.104 -5.879 1.00 72.75 132 VAL A CA 1
ATOM 1047 C C . VAL A 1 132 ? 33.986 7.831 -6.147 1.00 72.75 132 VAL A C 1
ATOM 1049 O O . VAL A 1 132 ? 33.118 7.305 -6.831 1.00 72.75 132 VAL A O 1
ATOM 1052 N N . THR A 1 133 ? 33.869 9.087 -5.714 1.00 74.19 133 THR A N 1
ATOM 1053 C CA . THR A 1 133 ? 32.663 9.912 -5.882 1.00 74.19 133 THR A CA 1
ATOM 1054 C C . THR A 1 133 ? 32.254 10.161 -7.336 1.00 74.19 133 THR A C 1
ATOM 1056 O O . THR A 1 133 ? 31.076 10.336 -7.625 1.00 74.19 133 THR A O 1
ATOM 1059 N N . LEU A 1 134 ? 33.206 10.205 -8.265 1.00 76.06 134 LEU A N 1
ATOM 1060 C CA . LEU A 1 134 ? 32.939 10.434 -9.685 1.00 76.06 134 LEU A CA 1
ATOM 1061 C C . LEU A 1 134 ? 32.564 9.136 -10.420 1.00 76.06 134 LEU A C 1
ATOM 1063 O O . LEU A 1 134 ? 31.847 9.204 -11.418 1.00 76.06 134 LEU A O 1
ATOM 1067 N N . ALA A 1 135 ? 32.988 7.970 -9.917 1.00 72.75 135 ALA A N 1
ATOM 1068 C CA . ALA A 1 135 ? 32.525 6.672 -10.409 1.00 72.75 135 ALA A CA 1
ATOM 1069 C C . ALA A 1 135 ? 31.031 6.474 -10.109 1.00 72.75 135 ALA A C 1
ATOM 1071 O O . ALA A 1 135 ? 30.276 6.088 -11.000 1.00 72.75 135 ALA A O 1
ATOM 1072 N N . ASP A 1 136 ? 30.600 6.842 -8.898 1.00 77.31 136 ASP A N 1
ATOM 1073 C CA . ASP A 1 136 ? 29.187 6.814 -8.501 1.00 77.31 136 ASP A CA 1
ATOM 1074 C C . ASP A 1 136 ? 28.338 7.729 -9.401 1.00 77.31 136 ASP A C 1
ATOM 1076 O O . ASP A 1 136 ? 27.306 7.314 -9.922 1.00 77.31 136 ASP A O 1
ATOM 1080 N N . ILE A 1 137 ? 28.819 8.947 -9.688 1.00 82.62 137 ILE A N 1
ATOM 1081 C CA . ILE A 1 137 ? 28.142 9.875 -10.611 1.00 82.62 137 ILE A CA 1
ATOM 1082 C C . ILE A 1 137 ? 28.035 9.282 -12.024 1.00 82.62 137 ILE A C 1
ATOM 1084 O O . ILE A 1 137 ? 26.990 9.396 -12.664 1.00 82.62 137 ILE A O 1
ATOM 1088 N N . ALA A 1 138 ? 29.101 8.658 -12.534 1.00 82.88 138 ALA A N 1
ATOM 1089 C CA . ALA A 1 138 ? 29.086 8.036 -13.858 1.00 82.88 138 ALA A CA 1
ATOM 1090 C C . ALA A 1 138 ? 28.094 6.864 -13.927 1.00 82.88 138 ALA A C 1
ATOM 1092 O O . ALA A 1 138 ? 27.385 6.719 -14.925 1.00 82.88 138 ALA A O 1
ATOM 1093 N N . HIS A 1 139 ? 28.013 6.070 -12.858 1.00 84.31 139 HIS A N 1
ATOM 1094 C CA . HIS A 1 139 ? 27.032 5.002 -12.720 1.00 84.31 139 HIS A CA 1
ATOM 1095 C C . HIS A 1 139 ? 25.601 5.549 -12.722 1.00 84.31 139 HIS A C 1
ATOM 1097 O O . HIS A 1 139 ? 24.774 5.104 -13.519 1.00 84.31 139 HIS A O 1
ATOM 1103 N N . ASP A 1 140 ? 25.319 6.560 -11.901 1.00 85.56 140 ASP A N 1
ATOM 1104 C CA . ASP A 1 140 ? 23.998 7.186 -11.814 1.00 85.56 140 ASP A CA 1
ATOM 1105 C C . ASP A 1 140 ? 23.561 7.805 -13.145 1.00 85.56 140 ASP A C 1
ATOM 1107 O O . ASP A 1 140 ? 22.398 7.688 -13.535 1.00 85.56 140 ASP A O 1
ATOM 1111 N N . LEU A 1 141 ? 24.489 8.420 -13.883 1.00 89.25 141 LEU A N 1
ATOM 1112 C CA . LEU A 1 141 ? 24.226 8.941 -15.225 1.00 89.25 141 LEU A CA 1
ATOM 1113 C C . LEU A 1 141 ? 23.913 7.817 -16.219 1.00 89.25 141 LEU A C 1
ATOM 1115 O O . LEU A 1 141 ? 22.949 7.924 -16.978 1.00 89.25 141 LEU A O 1
ATOM 1119 N N . ALA A 1 142 ? 24.692 6.731 -16.207 1.00 88.38 142 ALA A N 1
ATOM 1120 C CA . ALA A 1 142 ? 24.481 5.592 -17.096 1.00 88.38 142 ALA A CA 1
ATOM 1121 C C . ALA A 1 142 ? 23.135 4.901 -16.827 1.00 88.38 142 ALA A C 1
ATOM 1123 O O . ALA A 1 142 ? 22.379 4.629 -17.761 1.00 88.38 142 ALA A O 1
ATOM 1124 N N . VAL A 1 143 ? 22.805 4.672 -15.553 1.00 89.25 143 VAL A N 1
ATOM 1125 C CA . VAL A 1 143 ? 21.505 4.128 -15.140 1.00 89.25 143 VAL A CA 1
ATOM 1126 C C . VAL A 1 143 ? 20.383 5.112 -15.478 1.00 89.25 143 VAL A C 1
ATOM 1128 O O . VAL A 1 143 ? 19.350 4.705 -16.004 1.00 89.25 143 VAL A O 1
ATOM 1131 N N . GLY A 1 144 ? 20.585 6.410 -15.247 1.00 89.31 144 GLY A N 1
ATOM 1132 C CA . GLY A 1 144 ? 19.617 7.460 -15.561 1.00 89.31 144 GLY A CA 1
ATOM 1133 C C . GLY A 1 144 ? 19.244 7.516 -17.044 1.00 89.31 144 GLY A C 1
ATOM 1134 O O . GLY A 1 144 ? 18.060 7.595 -17.371 1.00 89.31 144 GLY A O 1
ATOM 1135 N N . GLU A 1 145 ? 20.224 7.404 -17.944 1.00 90.38 145 GLU A N 1
ATOM 1136 C CA . GLU A 1 145 ? 19.974 7.346 -19.392 1.00 90.38 145 GLU A CA 1
ATOM 1137 C C . GLU A 1 145 ? 19.187 6.093 -19.792 1.00 90.38 145 GLU A C 1
ATOM 1139 O O . GLU A 1 145 ? 18.274 6.174 -20.612 1.00 90.38 145 GLU A O 1
ATOM 1144 N N . GLN A 1 146 ? 19.466 4.939 -19.181 1.00 87.81 146 GLN A N 1
ATOM 1145 C CA . GLN A 1 146 ? 18.698 3.720 -19.453 1.00 87.81 146 GLN A CA 1
ATOM 1146 C C . GLN A 1 146 ? 17.268 3.791 -18.914 1.00 87.81 146 GLN A C 1
ATOM 1148 O O . GLN A 1 146 ? 16.323 3.352 -19.570 1.00 87.81 146 GLN A O 1
ATOM 1153 N N . LEU A 1 147 ? 17.090 4.376 -17.729 1.00 91.50 147 LEU A N 1
ATOM 1154 C CA . LEU A 1 147 ? 15.778 4.557 -17.115 1.00 91.50 147 LEU A CA 1
ATOM 1155 C C . LEU A 1 147 ? 14.956 5.663 -17.782 1.00 91.50 147 LEU A C 1
ATOM 1157 O O . LEU A 1 147 ? 13.760 5.757 -17.522 1.00 91.50 147 LEU A O 1
ATOM 1161 N N . ARG A 1 148 ? 15.539 6.465 -18.679 1.00 93.00 148 ARG A N 1
ATOM 1162 C CA . ARG A 1 148 ? 14.814 7.495 -19.433 1.00 93.00 148 ARG A CA 1
ATOM 1163 C C . ARG A 1 148 ? 13.696 6.919 -20.305 1.00 93.00 148 ARG A C 1
ATOM 1165 O O . ARG A 1 148 ? 12.678 7.580 -20.500 1.00 93.00 148 ARG A O 1
ATOM 1172 N N . GLU A 1 149 ? 13.872 5.697 -20.809 1.00 93.06 149 GLU A N 1
ATOM 1173 C CA . GLU A 1 149 ? 12.842 4.977 -21.572 1.00 93.06 149 GLU A CA 1
ATOM 1174 C C . GLU A 1 149 ? 11.729 4.408 -20.671 1.00 93.06 149 GLU A C 1
ATOM 1176 O O . GLU A 1 149 ? 10.650 4.083 -21.161 1.00 93.06 149 GLU A O 1
ATOM 1181 N N . VAL A 1 150 ? 11.961 4.308 -19.356 1.00 95.94 150 VAL A N 1
ATOM 1182 C CA . VAL A 1 150 ? 11.036 3.705 -18.390 1.00 95.94 150 VAL A CA 1
ATOM 1183 C C . VAL A 1 150 ? 10.368 4.796 -17.563 1.00 95.94 150 VAL A C 1
ATOM 1185 O O . VAL A 1 150 ? 10.970 5.410 -16.682 1.00 95.94 150 VAL A O 1
ATOM 1188 N N . ASN A 1 151 ? 9.071 5.014 -17.769 1.00 96.06 151 ASN A N 1
ATOM 1189 C CA . ASN A 1 151 ? 8.336 6.019 -17.007 1.00 96.06 151 ASN A CA 1
ATOM 1190 C C . ASN A 1 151 ? 7.953 5.504 -15.608 1.00 96.06 151 ASN A C 1
ATOM 1192 O O . ASN A 1 151 ? 6.787 5.237 -15.313 1.00 96.06 151 ASN A O 1
ATOM 1196 N N . VAL A 1 152 ? 8.932 5.407 -14.706 1.00 93.69 152 VAL A N 1
ATOM 1197 C CA . VAL A 1 152 ? 8.718 4.981 -13.309 1.00 93.69 152 VAL A CA 1
ATOM 1198 C C . VAL A 1 152 ? 7.808 5.932 -12.525 1.00 93.69 152 VAL A C 1
ATOM 1200 O O . VAL A 1 152 ? 7.188 5.529 -11.539 1.00 93.69 152 VAL A O 1
ATOM 1203 N N . ASN A 1 153 ? 7.668 7.186 -12.972 1.00 95.31 153 ASN A N 1
ATOM 1204 C CA . ASN A 1 153 ? 6.767 8.155 -12.346 1.00 95.31 153 ASN A CA 1
ATOM 1205 C C . ASN A 1 153 ? 5.300 7.732 -12.463 1.00 95.31 153 ASN A C 1
ATOM 1207 O O . ASN A 1 153 ? 4.511 8.049 -11.572 1.00 95.31 153 ASN A O 1
ATOM 1211 N N . LEU A 1 154 ? 4.946 6.951 -13.489 1.00 95.56 154 LEU A N 1
ATOM 1212 C CA . LEU A 1 154 ? 3.615 6.369 -13.644 1.00 95.56 154 LEU A CA 1
ATOM 1213 C C . LEU A 1 154 ? 3.191 5.559 -12.408 1.00 95.56 154 LEU A C 1
ATOM 1215 O O . LEU A 1 154 ? 2.058 5.678 -11.944 1.00 95.56 154 LEU A O 1
ATOM 1219 N N . LEU A 1 155 ? 4.118 4.801 -11.815 1.00 95.56 155 LEU A N 1
ATOM 1220 C CA . LEU A 1 155 ? 3.857 3.990 -10.621 1.00 95.56 155 LEU A CA 1
ATOM 1221 C C . LEU A 1 155 ? 3.551 4.833 -9.375 1.00 95.56 155 LEU A C 1
ATOM 1223 O O . LEU A 1 155 ? 3.005 4.320 -8.401 1.00 95.56 155 LEU A O 1
ATOM 1227 N N . ARG A 1 156 ? 3.889 6.128 -9.390 1.00 94.88 156 ARG A N 1
ATOM 1228 C CA . ARG A 1 156 ? 3.676 7.052 -8.268 1.00 94.88 156 ARG A CA 1
ATOM 1229 C C . ARG A 1 156 ? 2.361 7.827 -8.368 1.00 94.88 156 ARG A C 1
ATOM 1231 O O . ARG A 1 156 ? 1.988 8.475 -7.395 1.00 94.88 156 ARG A O 1
ATOM 1238 N N . VAL A 1 157 ? 1.659 7.761 -9.504 1.00 92.75 157 VAL A N 1
ATOM 1239 C CA . VAL A 1 157 ? 0.447 8.561 -9.762 1.00 92.75 157 VAL A CA 1
ATOM 1240 C C . VAL A 1 157 ? -0.711 8.149 -8.852 1.00 92.75 157 VAL A C 1
ATOM 1242 O O . VAL A 1 157 ? -1.354 8.999 -8.241 1.00 92.75 157 VAL A O 1
ATOM 1245 N N . SER A 1 158 ? -0.998 6.848 -8.746 1.00 93.12 158 SER A N 1
ATOM 1246 C CA . SER A 1 158 ? -2.070 6.344 -7.884 1.00 93.12 158 SER A CA 1
ATOM 1247 C C . SER A 1 158 ? -1.800 4.920 -7.403 1.00 93.12 158 SER A C 1
ATOM 1249 O O . SER A 1 158 ? -1.090 4.146 -8.044 1.00 93.12 158 SER A O 1
ATOM 1251 N N . ARG A 1 159 ? -2.416 4.543 -6.274 1.00 92.81 159 ARG A N 1
ATOM 1252 C CA . ARG A 1 159 ? -2.318 3.174 -5.735 1.00 92.81 159 ARG A CA 1
ATOM 1253 C C . ARG A 1 159 ? -2.911 2.129 -6.679 1.00 92.81 159 ARG A C 1
ATOM 1255 O O . ARG A 1 159 ? -2.422 1.005 -6.698 1.00 92.81 159 ARG A O 1
ATOM 1262 N N . GLN A 1 160 ? -3.954 2.484 -7.429 1.00 94.06 160 GLN A N 1
ATOM 1263 C CA . GLN A 1 160 ? -4.555 1.586 -8.412 1.00 94.06 160 GLN A CA 1
ATOM 1264 C C . GLN A 1 160 ? -3.590 1.333 -9.574 1.00 94.06 160 GLN A C 1
ATOM 1266 O O . GLN A 1 160 ? -3.298 0.178 -9.860 1.00 94.06 160 GLN A O 1
ATOM 1271 N N . ILE A 1 161 ? -3.021 2.397 -10.157 1.00 96.06 161 ILE A N 1
ATOM 1272 C CA . ILE A 1 161 ? -2.024 2.282 -11.234 1.00 96.06 161 ILE A CA 1
ATOM 1273 C C . ILE A 1 161 ? -0.824 1.463 -10.758 1.00 96.06 161 ILE A C 1
ATOM 1275 O O . ILE A 1 161 ? -0.383 0.568 -11.465 1.00 96.06 161 ILE A O 1
ATOM 1279 N N . TYR A 1 162 ? -0.335 1.711 -9.540 1.00 96.44 162 TYR A N 1
ATOM 1280 C CA . TYR A 1 162 ? 0.748 0.919 -8.961 1.00 96.44 162 TYR A CA 1
ATOM 1281 C C . TYR A 1 162 ? 0.415 -0.579 -8.928 1.00 96.44 162 TYR A C 1
ATOM 1283 O O . TYR A 1 162 ? 1.212 -1.391 -9.388 1.00 96.44 162 TYR A O 1
ATOM 1291 N N . ARG A 1 163 ? -0.763 -0.953 -8.404 1.00 96.06 163 ARG A N 1
ATOM 1292 C CA . ARG A 1 163 ? -1.180 -2.361 -8.299 1.00 96.06 163 ARG A CA 1
ATOM 1293 C C . ARG A 1 163 ? -1.262 -3.033 -9.665 1.00 96.06 163 ARG A C 1
ATOM 1295 O O . ARG A 1 163 ? -0.754 -4.134 -9.797 1.00 96.06 163 ARG A O 1
ATOM 1302 N N . GLU A 1 164 ? -1.842 -2.367 -10.658 1.00 96.25 164 GLU A N 1
ATOM 1303 C CA . GLU A 1 164 ? -2.001 -2.934 -12.003 1.00 96.25 164 GLU A CA 1
ATOM 1304 C C . GLU A 1 164 ? -0.672 -3.000 -12.777 1.00 96.25 164 GLU A C 1
ATOM 1306 O O . GLU A 1 164 ? -0.419 -3.955 -13.505 1.00 96.25 164 GLU A O 1
ATOM 1311 N N . ALA A 1 165 ? 0.196 -1.997 -12.620 1.00 97.69 165 ALA A N 1
ATOM 1312 C CA . ALA A 1 165 ? 1.353 -1.816 -13.491 1.00 97.69 165 ALA A CA 1
ATOM 1313 C C . ALA A 1 165 ? 2.671 -2.373 -12.925 1.00 97.69 165 ALA A C 1
ATOM 1315 O O . ALA A 1 165 ? 3.593 -2.655 -13.691 1.00 97.69 165 ALA A O 1
ATOM 1316 N N . HIS A 1 166 ? 2.798 -2.546 -11.602 1.00 96.06 166 HIS A N 1
ATOM 1317 C CA . HIS A 1 166 ? 4.053 -3.035 -11.020 1.00 96.06 166 HIS A CA 1
ATOM 1318 C C . HIS A 1 166 ? 4.385 -4.477 -11.435 1.00 96.06 166 HIS A C 1
ATOM 1320 O O . HIS A 1 166 ? 5.558 -4.782 -11.640 1.00 96.06 166 HIS A O 1
ATOM 1326 N N . ASP A 1 167 ? 3.376 -5.331 -11.629 1.00 96.06 167 ASP A N 1
ATOM 1327 C CA . ASP A 1 167 ? 3.575 -6.695 -12.124 1.00 96.06 167 ASP A CA 1
ATOM 1328 C C . ASP A 1 167 ? 4.162 -6.676 -13.535 1.00 96.06 167 ASP A C 1
ATOM 1330 O O . ASP A 1 167 ? 5.098 -7.412 -13.819 1.00 96.06 167 ASP A O 1
ATOM 1334 N N . ILE A 1 168 ? 3.694 -5.769 -14.396 1.00 97.56 168 ILE A N 1
ATOM 1335 C CA . ILE A 1 168 ? 4.228 -5.587 -15.753 1.00 97.56 168 ILE A CA 1
ATOM 1336 C C . ILE A 1 168 ? 5.685 -5.117 -15.690 1.00 97.56 168 ILE A C 1
ATOM 1338 O O . ILE A 1 168 ? 6.532 -5.642 -16.415 1.00 97.56 168 ILE A O 1
ATOM 1342 N N . LEU A 1 169 ? 6.003 -4.176 -14.789 1.00 96.62 169 LEU A N 1
ATOM 1343 C CA . LEU A 1 169 ? 7.380 -3.720 -14.601 1.00 96.62 169 LEU A CA 1
ATOM 1344 C C . LEU A 1 169 ? 8.306 -4.892 -14.250 1.00 96.62 169 LEU A C 1
ATOM 1346 O O . LEU A 1 169 ? 9.351 -5.018 -14.870 1.00 96.62 169 LEU A O 1
ATOM 1350 N N . TYR A 1 170 ? 7.962 -5.759 -13.300 1.00 95.81 170 TYR A N 1
ATOM 1351 C CA . TYR A 1 170 ? 8.887 -6.825 -12.888 1.00 95.81 170 TYR A CA 1
ATOM 1352 C C . TYR A 1 170 ? 8.817 -8.080 -13.770 1.00 95.81 170 TYR A C 1
ATOM 1354 O O . TYR A 1 170 ? 9.852 -8.686 -14.046 1.00 95.81 170 TYR A O 1
ATOM 1362 N N . ALA A 1 171 ? 7.633 -8.453 -14.254 1.00 96.12 171 ALA A N 1
ATOM 1363 C CA . ALA A 1 171 ? 7.423 -9.692 -15.001 1.00 96.12 171 ALA A CA 1
ATOM 1364 C C . ALA A 1 171 ? 7.725 -9.587 -16.491 1.00 96.12 171 ALA A C 1
ATOM 1366 O O . ALA A 1 171 ? 8.056 -10.601 -17.109 1.00 96.12 171 ALA A O 1
ATOM 1367 N N . CYS A 1 172 ? 7.634 -8.396 -17.082 1.00 97.00 172 CYS A N 1
ATOM 1368 C CA . CYS A 1 172 ? 7.826 -8.220 -18.522 1.00 97.00 172 CYS A CA 1
ATOM 1369 C C . CYS A 1 172 ? 9.163 -7.566 -18.885 1.00 97.00 172 CYS A C 1
ATOM 1371 O O . CYS A 1 172 ? 9.508 -7.515 -20.065 1.00 97.00 172 CYS A O 1
ATOM 1373 N N . ASN A 1 173 ? 9.934 -7.103 -17.900 1.00 97.06 173 ASN A N 1
ATOM 1374 C CA . ASN A 1 17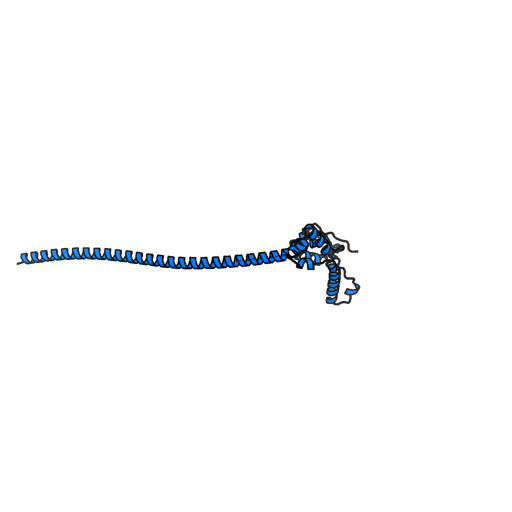3 ? 11.258 -6.542 -18.131 1.00 97.06 173 ASN A CA 1
ATOM 1375 C C . ASN A 1 173 ? 12.364 -7.591 -18.077 1.00 97.06 173 ASN A C 1
ATOM 1377 O O . ASN A 1 173 ? 12.240 -8.654 -17.467 1.00 97.06 173 ASN A O 1
ATOM 1381 N N . ARG A 1 174 ? 13.485 -7.246 -18.713 1.00 96.00 174 ARG A N 1
ATOM 1382 C CA . ARG A 1 174 ? 14.751 -7.964 -18.583 1.00 96.00 174 ARG A CA 1
ATOM 1383 C C . ARG A 1 174 ? 15.692 -7.108 -17.756 1.00 96.00 174 ARG A C 1
ATOM 1385 O O . ARG A 1 174 ? 16.043 -6.017 -18.198 1.00 96.00 174 ARG A O 1
ATOM 1392 N N . PHE A 1 175 ? 16.101 -7.612 -16.600 1.00 96.25 175 PHE A N 1
ATOM 1393 C CA . PHE A 1 175 ? 17.066 -6.943 -15.736 1.00 96.25 175 PHE A CA 1
ATOM 1394 C C . PHE A 1 175 ? 18.465 -7.487 -16.000 1.00 96.25 175 PHE A C 1
ATOM 1396 O O . PHE A 1 175 ? 18.658 -8.691 -16.215 1.00 96.25 175 PHE A O 1
ATOM 1403 N N . ARG A 1 176 ? 19.443 -6.591 -16.017 1.00 95.56 176 ARG A N 1
ATOM 1404 C CA . ARG A 1 176 ? 20.842 -6.908 -16.262 1.00 95.56 176 ARG A CA 1
ATOM 1405 C C . ARG A 1 176 ? 21.721 -6.282 -15.182 1.00 95.56 176 ARG A C 1
ATOM 1407 O O . ARG A 1 176 ? 21.393 -5.226 -14.652 1.00 95.56 176 ARG A O 1
ATOM 1414 N N . PHE A 1 177 ? 22.797 -6.982 -14.849 1.00 94.44 177 PHE A N 1
ATOM 1415 C CA . PHE A 1 177 ? 23.863 -6.520 -13.968 1.00 94.44 177 PHE A CA 1
ATOM 1416 C C . PHE A 1 177 ? 25.192 -6.830 -14.662 1.00 94.44 177 PHE A C 1
ATOM 1418 O O . PHE A 1 177 ? 25.724 -7.935 -14.525 1.00 94.44 177 PHE A O 1
ATOM 1425 N N . SER A 1 178 ? 25.652 -5.921 -15.520 1.00 92.19 178 SER A N 1
ATOM 1426 C CA . SER A 1 178 ? 26.763 -6.188 -16.443 1.00 92.19 178 SER A CA 1
ATOM 1427 C C . SER A 1 178 ? 28.163 -6.049 -15.855 1.00 92.19 178 SER A C 1
ATOM 1429 O O . SER A 1 178 ? 29.069 -6.697 -16.370 1.00 92.19 178 SER A O 1
ATOM 1431 N N . ASP A 1 179 ? 28.378 -5.188 -14.862 1.00 89.19 179 ASP A N 1
ATOM 1432 C CA . ASP A 1 179 ? 29.723 -4.912 -14.347 1.00 89.19 179 ASP A CA 1
ATOM 1433 C C . ASP A 1 179 ? 30.178 -5.936 -13.288 1.00 89.19 179 ASP A C 1
ATOM 1435 O O . ASP A 1 179 ? 29.405 -6.769 -12.796 1.00 89.19 179 ASP A O 1
ATOM 1439 N N . ARG A 1 180 ? 31.464 -5.880 -12.930 1.00 85.06 180 ARG A N 1
ATOM 1440 C CA . ARG A 1 180 ? 32.065 -6.686 -11.865 1.00 85.06 180 ARG A CA 1
ATOM 1441 C C . ARG A 1 180 ? 31.328 -6.456 -10.544 1.00 85.06 180 ARG A C 1
ATOM 1443 O O . ARG A 1 180 ? 30.987 -5.330 -10.189 1.00 85.06 180 ARG A O 1
ATOM 1450 N N . GLY A 1 181 ? 31.080 -7.546 -9.817 1.00 86.06 181 GLY A N 1
ATOM 1451 C CA . GLY A 1 181 ? 30.290 -7.524 -8.582 1.00 86.06 181 GLY A CA 1
ATOM 1452 C C . GLY A 1 181 ? 28.780 -7.380 -8.803 1.00 86.06 181 GLY A C 1
ATOM 1453 O O . GLY A 1 181 ? 28.031 -7.251 -7.833 1.00 86.06 181 GLY A O 1
ATOM 1454 N N . GLY A 1 182 ? 28.307 -7.429 -10.055 1.00 89.38 182 GLY A N 1
ATOM 1455 C CA . GLY A 1 182 ? 26.881 -7.394 -10.376 1.00 89.38 182 GLY A CA 1
ATOM 1456 C C . GLY A 1 182 ? 26.073 -8.506 -9.696 1.00 89.38 182 GLY A C 1
ATOM 1457 O O . GLY A 1 182 ? 24.897 -8.311 -9.407 1.00 89.38 182 GLY A O 1
ATOM 1458 N N . ASP A 1 183 ? 26.694 -9.639 -9.360 1.00 88.69 183 ASP A N 1
ATOM 1459 C CA . ASP A 1 183 ? 26.106 -10.735 -8.581 1.00 88.69 183 ASP A CA 1
ATOM 1460 C C . ASP A 1 183 ? 25.776 -10.338 -7.140 1.00 88.69 183 ASP A C 1
ATOM 1462 O O . ASP A 1 183 ? 24.698 -10.676 -6.634 1.00 88.69 183 ASP A O 1
ATOM 1466 N N . MET A 1 184 ? 26.650 -9.564 -6.495 1.00 89.31 184 MET A N 1
ATOM 1467 C CA . MET A 1 184 ? 26.396 -9.023 -5.161 1.00 89.31 184 MET A CA 1
ATOM 1468 C C . MET A 1 184 ? 25.257 -8.001 -5.192 1.00 89.31 184 MET A C 1
ATOM 1470 O O . MET A 1 184 ? 24.341 -8.073 -4.369 1.00 89.31 184 MET A O 1
ATOM 1474 N N . ILE A 1 185 ? 25.277 -7.088 -6.168 1.00 91.62 185 ILE A N 1
ATOM 1475 C CA . ILE A 1 185 ? 24.244 -6.055 -6.323 1.00 91.62 185 ILE A CA 1
ATOM 1476 C C . ILE A 1 185 ? 22.889 -6.683 -6.659 1.00 91.62 185 ILE A C 1
ATOM 1478 O O . ILE A 1 185 ? 21.885 -6.344 -6.033 1.00 91.62 185 ILE A O 1
ATOM 1482 N N . MET A 1 186 ? 22.855 -7.661 -7.568 1.00 93.81 186 MET A N 1
ATOM 1483 C CA . MET A 1 186 ? 21.657 -8.443 -7.876 1.00 93.81 186 MET A CA 1
ATOM 1484 C C . MET A 1 186 ? 21.105 -9.122 -6.620 1.00 93.81 186 MET A C 1
ATOM 1486 O O . MET A 1 186 ? 19.908 -9.039 -6.353 1.00 93.81 186 MET A O 1
ATOM 1490 N N . SER A 1 187 ? 21.962 -9.770 -5.828 1.00 90.12 187 SER A N 1
ATOM 1491 C CA . SER A 1 187 ? 21.544 -10.458 -4.601 1.00 90.12 187 SER A CA 1
ATOM 1492 C C . SER A 1 187 ? 20.951 -9.487 -3.573 1.00 90.12 187 SER A C 1
ATOM 1494 O O . SER A 1 187 ? 19.898 -9.764 -2.989 1.00 90.12 187 SER A O 1
ATOM 1496 N N . ALA A 1 188 ? 21.572 -8.318 -3.389 1.00 92.44 188 ALA A N 1
ATOM 1497 C CA . ALA A 1 188 ? 21.051 -7.261 -2.524 1.00 92.44 188 ALA A CA 1
ATOM 1498 C C . ALA A 1 188 ? 19.705 -6.715 -3.033 1.00 92.44 188 ALA A C 1
ATOM 1500 O O . ALA A 1 188 ? 18.757 -6.571 -2.257 1.00 92.44 188 ALA A O 1
ATOM 1501 N N . TRP A 1 189 ? 19.589 -6.478 -4.341 1.00 93.44 189 TRP A N 1
ATOM 1502 C CA . TRP A 1 189 ? 18.363 -6.000 -4.980 1.00 93.44 189 TRP A CA 1
ATOM 1503 C C . TRP A 1 189 ? 17.206 -6.999 -4.839 1.00 93.44 189 TRP A C 1
ATOM 1505 O O . TRP A 1 189 ? 16.107 -6.624 -4.429 1.00 93.44 189 TRP A O 1
ATOM 1515 N N . LEU A 1 190 ? 17.456 -8.288 -5.079 1.00 91.75 190 LEU A N 1
ATOM 1516 C CA . LEU A 1 190 ? 16.459 -9.345 -4.890 1.00 91.75 190 LEU A CA 1
ATOM 1517 C C . LEU A 1 190 ? 16.018 -9.470 -3.430 1.00 91.75 190 LEU A C 1
ATOM 1519 O O . LEU A 1 190 ? 14.826 -9.620 -3.158 1.00 91.75 190 LEU A O 1
ATOM 1523 N N . THR A 1 191 ? 16.957 -9.341 -2.490 1.00 91.94 191 THR A N 1
ATOM 1524 C CA . THR A 1 191 ? 16.649 -9.323 -1.053 1.00 91.94 191 THR A CA 1
ATOM 1525 C C . THR A 1 191 ? 15.743 -8.143 -0.701 1.00 91.94 191 THR A C 1
ATOM 1527 O O . THR A 1 191 ? 14.783 -8.303 0.054 1.00 91.94 191 THR A O 1
ATOM 1530 N N . HIS A 1 192 ? 15.994 -6.970 -1.288 1.00 92.69 192 HIS A N 1
ATOM 1531 C CA . HIS A 1 192 ? 15.170 -5.780 -1.081 1.00 92.69 192 HIS A CA 1
ATOM 1532 C C . HIS A 1 192 ? 13.745 -5.939 -1.635 1.00 92.69 192 HIS A C 1
ATOM 1534 O O . HIS A 1 192 ? 12.787 -5.461 -1.027 1.00 92.69 192 HIS A O 1
ATOM 1540 N N . LEU A 1 193 ? 13.578 -6.648 -2.755 1.00 90.00 193 LEU A N 1
ATOM 1541 C CA . LEU A 1 193 ? 12.262 -6.927 -3.339 1.00 90.00 193 LEU A CA 1
ATOM 1542 C C . LEU A 1 193 ? 11.441 -7.954 -2.546 1.00 90.00 193 LEU A C 1
ATOM 1544 O O . LEU A 1 193 ? 10.215 -7.997 -2.692 1.00 90.00 193 LEU A O 1
ATOM 1548 N N . GLN A 1 194 ? 12.090 -8.747 -1.688 1.00 91.44 194 GLN A N 1
ATOM 1549 C CA . GLN A 1 194 ? 11.462 -9.760 -0.840 1.00 91.44 194 GLN A CA 1
ATOM 1550 C C . GLN A 1 194 ? 10.520 -10.676 -1.645 1.00 91.44 194 GLN A C 1
ATOM 1552 O O . GLN A 1 194 ? 10.933 -11.345 -2.594 1.00 91.44 194 GLN A O 1
ATOM 1557 N N . TRP A 1 195 ? 9.232 -10.687 -1.285 1.00 85.06 195 TRP A N 1
ATOM 1558 C CA . TRP A 1 195 ? 8.194 -11.515 -1.887 1.00 85.06 195 TRP A CA 1
ATOM 1559 C C . TRP A 1 195 ? 7.927 -11.194 -3.356 1.00 85.06 195 TRP A C 1
ATOM 1561 O O . TRP A 1 195 ? 7.377 -12.051 -4.028 1.00 85.06 195 TRP A O 1
ATOM 1571 N N . LYS A 1 196 ? 8.331 -10.020 -3.864 1.00 87.25 196 LYS A N 1
ATOM 1572 C CA . LYS A 1 196 ? 8.144 -9.622 -5.272 1.00 87.25 196 LYS A CA 1
ATOM 1573 C C . LYS A 1 196 ? 9.184 -10.212 -6.217 1.00 87.25 196 LYS A C 1
ATOM 1575 O O . LYS A 1 196 ? 9.045 -10.089 -7.430 1.00 87.25 196 LYS A O 1
ATOM 1580 N N . SER A 1 197 ? 10.231 -10.841 -5.685 1.00 87.69 197 SER A N 1
ATOM 1581 C CA . SER A 1 197 ? 11.254 -11.500 -6.504 1.00 87.69 197 SER A CA 1
ATOM 1582 C C . SER A 1 197 ? 10.675 -12.608 -7.392 1.00 87.69 197 SER A C 1
ATOM 1584 O O . SER A 1 197 ? 11.203 -12.863 -8.470 1.00 87.69 197 SER A O 1
ATOM 1586 N N . ASN A 1 198 ? 9.544 -13.205 -6.995 1.00 91.06 198 ASN A N 1
ATOM 1587 C CA . ASN A 1 198 ? 8.819 -14.210 -7.773 1.00 91.06 198 ASN A CA 1
ATOM 1588 C C . ASN A 1 198 ? 8.237 -13.679 -9.094 1.00 91.06 198 ASN A C 1
ATOM 1590 O O . ASN A 1 198 ? 7.973 -14.473 -9.994 1.00 91.06 198 ASN A O 1
ATOM 1594 N N . LEU A 1 199 ? 8.022 -12.366 -9.209 1.00 92.38 199 LEU A N 1
ATOM 1595 C CA . LEU A 1 199 ? 7.527 -11.740 -10.431 1.00 92.38 199 LEU A CA 1
ATOM 1596 C C . LEU A 1 199 ? 8.623 -11.636 -11.484 1.00 92.38 199 LEU A C 1
ATOM 1598 O O . LEU A 1 199 ? 8.316 -11.504 -12.661 1.00 92.38 199 LEU A O 1
ATOM 1602 N N . ILE A 1 200 ? 9.895 -11.688 -11.090 1.00 94.25 200 ILE A N 1
ATOM 1603 C CA . ILE A 1 200 ? 10.992 -11.424 -12.009 1.00 94.25 200 ILE A CA 1
ATOM 1604 C C . ILE A 1 200 ? 11.241 -12.652 -12.879 1.00 94.25 200 ILE A C 1
ATOM 1606 O O . ILE A 1 200 ? 11.683 -13.704 -12.416 1.00 94.25 200 ILE A O 1
ATOM 1610 N N . SER A 1 201 ? 10.973 -12.502 -14.172 1.00 92.00 201 SER A N 1
ATOM 1611 C CA . SER A 1 201 ? 11.053 -13.599 -15.137 1.00 92.00 201 SER A CA 1
ATOM 1612 C C . SER A 1 201 ? 12.404 -13.682 -15.851 1.00 92.00 201 SER A C 1
ATOM 1614 O O . SER A 1 201 ? 12.809 -14.765 -16.267 1.00 92.00 201 SER A O 1
ATOM 1616 N N . ASN A 1 202 ? 13.109 -12.554 -15.995 1.00 94.69 202 ASN A N 1
ATOM 1617 C CA . ASN A 1 202 ? 14.324 -12.457 -16.799 1.00 94.69 202 ASN A CA 1
ATOM 1618 C C . ASN A 1 202 ? 15.395 -11.613 -16.099 1.00 94.69 202 ASN A C 1
ATOM 1620 O O . ASN A 1 202 ? 15.337 -10.382 -16.111 1.00 94.69 202 ASN A O 1
ATOM 1624 N N . ILE A 1 203 ? 16.402 -12.284 -15.540 1.00 94.94 203 ILE A N 1
ATOM 1625 C CA . ILE A 1 203 ? 17.593 -11.650 -14.964 1.00 94.94 203 ILE A CA 1
ATOM 1626 C C . ILE A 1 203 ? 18.832 -12.198 -15.658 1.00 94.94 203 ILE A C 1
ATOM 1628 O O . ILE A 1 203 ? 18.937 -13.400 -15.915 1.00 94.94 203 ILE A O 1
ATOM 1632 N N . SER A 1 204 ? 19.768 -11.300 -15.936 1.00 94.00 204 SER A N 1
ATOM 1633 C CA . SER A 1 204 ? 21.102 -11.616 -16.426 1.00 94.00 204 SER A CA 1
ATOM 1634 C C . SER A 1 204 ? 22.143 -10.926 -15.556 1.00 94.00 204 SER A C 1
ATOM 1636 O O . SER A 1 204 ? 21.981 -9.771 -15.174 1.00 94.00 204 SER A O 1
ATOM 1638 N N . VAL A 1 205 ? 23.212 -11.638 -15.236 1.00 93.12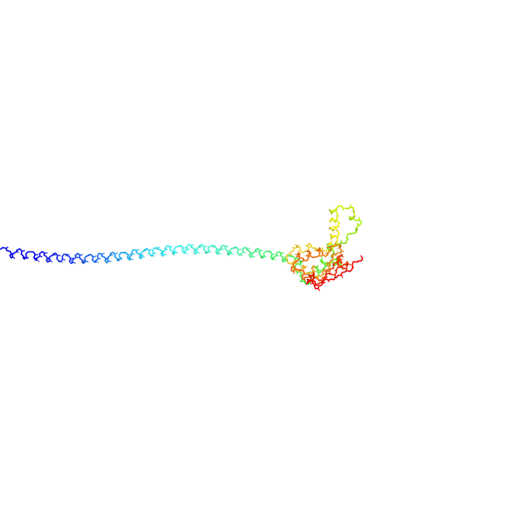 205 VAL A N 1
ATOM 1639 C CA . VAL A 1 205 ? 24.302 -11.140 -14.397 1.00 93.12 205 VAL A CA 1
ATOM 1640 C C . VAL A 1 205 ? 25.623 -11.516 -15.047 1.00 93.12 205 VAL A C 1
ATOM 1642 O O . VAL A 1 205 ? 25.718 -12.592 -15.648 1.00 93.12 205 VAL A O 1
ATOM 1645 N N . CYS A 1 206 ? 26.612 -10.623 -14.983 1.00 87.19 206 CYS A N 1
ATOM 1646 C CA . CYS A 1 206 ? 27.954 -10.956 -15.436 1.00 87.19 206 CYS A CA 1
ATOM 1647 C C . CYS A 1 206 ? 28.509 -12.097 -14.591 1.00 87.19 206 CYS A C 1
ATOM 1649 O O . CYS A 1 206 ? 28.269 -12.183 -13.385 1.00 87.19 206 CYS A O 1
ATOM 1651 N N . TYR A 1 207 ? 29.224 -12.997 -15.252 1.00 78.00 207 TYR A N 1
ATOM 1652 C CA . TYR A 1 207 ? 29.785 -14.157 -14.592 1.00 78.00 207 TYR A CA 1
ATOM 1653 C C . TYR A 1 207 ? 30.743 -13.714 -13.473 1.00 78.00 207 TYR A C 1
ATOM 1655 O O . TYR A 1 207 ? 31.654 -12.921 -13.737 1.00 78.00 207 TYR A O 1
ATOM 1663 N N . PRO A 1 208 ? 30.548 -14.177 -12.227 1.00 76.06 208 PRO A N 1
ATOM 1664 C CA . PRO A 1 208 ? 31.405 -13.762 -11.133 1.00 76.06 208 PRO A CA 1
ATOM 1665 C C . PRO A 1 208 ? 32.839 -14.246 -11.357 1.00 76.06 208 PRO A C 1
ATOM 1667 O O . PRO A 1 208 ? 33.069 -15.396 -11.727 1.00 76.06 208 PRO A O 1
ATOM 1670 N N . SER A 1 209 ? 33.820 -13.390 -11.071 1.00 71.88 209 SER A N 1
ATOM 1671 C CA . SER A 1 209 ? 35.239 -13.713 -11.276 1.00 71.88 209 SER A CA 1
ATOM 1672 C C . SER A 1 209 ? 35.711 -14.902 -10.433 1.00 71.88 209 SER A C 1
ATOM 1674 O O . SER A 1 209 ? 36.578 -15.660 -10.858 1.00 71.88 209 SER A O 1
ATOM 1676 N N . TRP A 1 210 ? 35.105 -15.111 -9.259 1.00 72.88 210 TRP A N 1
ATOM 1677 C CA . TRP A 1 210 ? 35.403 -16.256 -8.394 1.00 72.88 210 TRP A CA 1
ATOM 1678 C C . TRP A 1 210 ? 34.925 -17.593 -8.970 1.00 72.88 210 TRP A C 1
ATOM 1680 O O . TRP A 1 210 ? 35.389 -18.635 -8.524 1.00 72.88 210 TRP A O 1
ATOM 1690 N N . ALA A 1 211 ? 33.993 -17.580 -9.928 1.00 67.75 211 ALA A N 1
ATOM 1691 C CA . ALA A 1 211 ? 33.512 -18.792 -10.582 1.00 67.75 211 ALA A CA 1
ATOM 1692 C C . ALA A 1 211 ? 34.352 -19.158 -11.817 1.00 67.75 211 ALA A C 1
ATOM 1694 O O . ALA A 1 211 ? 34.303 -20.300 -12.263 1.00 67.75 211 ALA A O 1
ATOM 1695 N N . SER A 1 212 ? 35.109 -18.204 -12.381 1.00 66.44 212 SER A N 1
ATOM 1696 C CA . SER A 1 212 ? 35.992 -18.451 -13.536 1.00 66.44 212 SER A CA 1
ATOM 1697 C C . SER A 1 212 ? 37.364 -18.969 -13.134 1.00 66.44 212 SER A C 1
ATOM 1699 O O . SER A 1 212 ? 38.023 -19.634 -13.928 1.00 66.44 212 SER A O 1
ATOM 1701 N N . GLU A 1 213 ? 37.794 -18.665 -11.911 1.00 60.19 213 GLU A N 1
ATOM 1702 C CA . GLU A 1 213 ? 38.941 -19.327 -11.308 1.00 60.19 213 GLU A CA 1
ATOM 1703 C C . GLU A 1 213 ? 38.483 -20.687 -10.777 1.00 60.19 213 GLU A C 1
ATOM 1705 O O . GLU A 1 213 ? 37.405 -20.807 -10.210 1.00 60.19 213 GLU A O 1
ATOM 1710 N N . GLU A 1 214 ? 39.302 -21.705 -11.013 1.00 53.44 214 GLU A N 1
ATOM 1711 C CA . GLU A 1 214 ? 39.192 -23.151 -10.765 1.00 53.44 214 GLU A CA 1
ATOM 1712 C C . GLU A 1 214 ? 38.889 -23.563 -9.297 1.00 53.44 214 GLU A C 1
ATOM 1714 O O . GLU A 1 214 ? 39.440 -24.523 -8.760 1.00 53.44 214 GLU A O 1
ATOM 1719 N N . TYR A 1 215 ? 38.020 -22.835 -8.598 1.00 51.12 215 TYR A N 1
ATOM 1720 C CA . TYR A 1 215 ? 37.652 -23.057 -7.211 1.00 51.12 215 TYR A CA 1
ATOM 1721 C C . TYR A 1 215 ? 36.456 -24.008 -7.149 1.00 51.12 215 TYR A C 1
ATOM 1723 O O . TYR A 1 215 ? 35.289 -23.616 -7.188 1.00 51.12 215 TYR A O 1
ATOM 1731 N N . VAL A 1 216 ? 36.770 -25.297 -7.030 1.00 50.09 216 VAL A N 1
ATOM 1732 C CA . VAL A 1 216 ? 35.822 -26.381 -6.751 1.00 50.09 216 VAL A CA 1
ATOM 1733 C C . VAL A 1 216 ? 35.227 -26.183 -5.349 1.00 50.09 216 VAL A C 1
ATOM 1735 O O . VAL A 1 216 ? 35.622 -26.839 -4.389 1.00 50.09 216 VAL A O 1
ATOM 1738 N N . ARG A 1 217 ? 34.268 -25.264 -5.190 1.00 51.53 217 ARG A N 1
ATOM 1739 C CA . ARG A 1 217 ? 33.278 -25.393 -4.114 1.00 51.53 217 ARG A CA 1
ATOM 1740 C C . ARG A 1 217 ? 32.110 -26.218 -4.646 1.00 51.53 217 ARG A C 1
ATOM 1742 O O . ARG A 1 217 ? 31.652 -25.956 -5.759 1.00 51.53 217 ARG A O 1
ATOM 1749 N N . PRO A 1 218 ? 31.615 -27.210 -3.891 1.00 50.91 218 PRO A N 1
ATOM 1750 C CA . PRO A 1 218 ? 30.457 -27.980 -4.311 1.00 50.91 218 PRO A CA 1
ATOM 1751 C C . PRO A 1 218 ? 29.271 -27.026 -4.499 1.00 50.91 218 PRO A C 1
ATOM 1753 O O . PRO A 1 218 ? 28.848 -26.342 -3.568 1.00 50.91 218 PRO A O 1
ATOM 1756 N N . ALA A 1 219 ? 28.744 -26.975 -5.725 1.00 51.28 219 ALA A N 1
ATOM 1757 C CA . ALA A 1 219 ? 27.692 -26.054 -6.169 1.00 51.28 219 ALA A CA 1
ATOM 1758 C C . ALA A 1 219 ? 26.361 -26.181 -5.392 1.00 51.28 219 ALA A C 1
ATOM 1760 O O . ALA A 1 219 ? 25.406 -25.451 -5.650 1.00 51.28 219 ALA A O 1
ATOM 1761 N N . THR A 1 220 ? 26.286 -27.107 -4.438 1.00 50.97 220 THR A N 1
ATOM 1762 C CA . THR A 1 220 ? 25.105 -27.447 -3.650 1.00 50.97 220 THR A CA 1
ATOM 1763 C C . THR A 1 220 ? 24.790 -26.461 -2.525 1.00 50.97 220 THR A C 1
ATOM 1765 O O . THR A 1 220 ? 23.653 -26.454 -2.066 1.00 50.97 220 THR A O 1
ATOM 1768 N N . GLU A 1 221 ? 25.730 -25.614 -2.089 1.00 51.09 221 GLU A N 1
ATOM 1769 C CA . GLU A 1 221 ? 25.483 -24.689 -0.963 1.00 51.09 221 GLU A CA 1
ATOM 1770 C C . GLU A 1 221 ? 25.058 -23.273 -1.375 1.00 51.09 221 GLU A C 1
ATOM 1772 O O . GLU A 1 221 ? 24.461 -22.561 -0.570 1.00 51.09 221 GLU A O 1
ATOM 1777 N N . CYS A 1 222 ? 25.308 -22.844 -2.616 1.00 49.47 222 CYS A N 1
ATOM 1778 C CA . CYS A 1 222 ? 25.147 -21.427 -2.959 1.00 49.47 222 CYS A CA 1
ATOM 1779 C C . CYS A 1 222 ? 23.813 -21.046 -3.620 1.00 49.47 222 CYS A C 1
ATOM 1781 O O . CYS A 1 222 ? 23.481 -19.865 -3.592 1.00 49.47 222 CYS A O 1
ATOM 1783 N N . LEU A 1 223 ? 23.033 -21.959 -4.220 1.00 53.09 223 LEU A N 1
ATOM 1784 C CA . LEU A 1 223 ? 21.875 -21.538 -5.037 1.00 53.09 223 LEU A CA 1
ATOM 1785 C C . LEU A 1 223 ? 20.643 -22.470 -4.980 1.00 53.09 223 LEU A C 1
ATOM 1787 O O . LEU A 1 223 ? 20.264 -23.048 -5.997 1.00 53.09 223 LEU A O 1
ATOM 1791 N N . PRO A 1 224 ? 19.910 -22.553 -3.855 1.00 51.72 224 PRO A N 1
ATOM 1792 C CA . PRO A 1 224 ? 18.531 -23.056 -3.869 1.00 51.72 224 PRO A CA 1
ATOM 1793 C C . PRO A 1 224 ? 17.503 -22.027 -4.398 1.00 51.72 224 PRO A C 1
ATOM 1795 O O . PRO A 1 224 ? 16.328 -22.357 -4.546 1.00 51.72 224 PRO A O 1
ATOM 1798 N N . LEU A 1 225 ? 17.910 -20.781 -4.686 1.00 53.84 225 LEU A N 1
ATOM 1799 C CA . LEU A 1 225 ? 16.992 -19.650 -4.911 1.00 53.84 225 LEU A CA 1
ATOM 1800 C C . LEU A 1 225 ? 16.705 -19.277 -6.376 1.00 53.84 225 LEU A C 1
ATOM 1802 O O . LEU A 1 225 ? 15.836 -18.444 -6.617 1.00 53.84 225 LEU A O 1
ATOM 1806 N N . PHE A 1 226 ? 17.360 -19.886 -7.367 1.00 53.25 226 PHE A N 1
ATOM 1807 C CA . PHE A 1 226 ? 17.291 -19.395 -8.751 1.00 53.25 226 PHE A CA 1
ATOM 1808 C C . PHE A 1 226 ? 16.765 -20.449 -9.724 1.00 53.25 226 PHE A C 1
ATOM 1810 O O . PHE A 1 226 ? 17.527 -21.141 -10.389 1.00 53.25 226 PHE A O 1
ATOM 1817 N N . LYS A 1 227 ? 15.437 -20.548 -9.856 1.00 52.78 227 LYS A N 1
ATOM 1818 C CA . LYS A 1 227 ? 14.812 -21.380 -10.903 1.00 52.78 227 LYS A CA 1
ATOM 1819 C C . LYS A 1 227 ? 14.878 -20.756 -12.310 1.00 52.78 227 LYS A C 1
ATOM 1821 O O . LYS A 1 227 ? 14.597 -21.459 -13.274 1.00 52.78 227 LYS A O 1
ATOM 1826 N N . THR A 1 228 ? 15.226 -19.470 -12.449 1.00 51.97 228 THR A N 1
ATOM 1827 C CA . THR A 1 228 ? 15.076 -18.715 -13.716 1.00 51.97 228 THR A CA 1
ATOM 1828 C C . THR A 1 228 ? 16.269 -17.837 -14.126 1.00 51.97 228 THR A C 1
ATOM 1830 O O . THR A 1 228 ? 16.199 -17.183 -15.166 1.00 51.97 228 THR A O 1
ATOM 1833 N N . ALA A 1 229 ? 17.377 -17.811 -13.378 1.00 56.25 229 ALA A N 1
ATOM 1834 C CA . ALA A 1 229 ? 18.527 -16.977 -13.746 1.00 56.25 229 ALA A CA 1
ATOM 1835 C C . ALA A 1 229 ? 19.289 -17.571 -14.945 1.00 56.25 229 ALA A C 1
ATOM 1837 O O . ALA A 1 229 ? 19.683 -18.738 -14.920 1.00 56.25 229 ALA A O 1
ATOM 1838 N N . ARG A 1 230 ? 19.522 -16.767 -15.993 1.00 58.72 230 ARG A N 1
ATOM 1839 C CA . ARG A 1 230 ? 20.404 -17.137 -17.111 1.00 58.72 230 ARG A CA 1
ATOM 1840 C C . ARG A 1 230 ? 21.776 -16.509 -16.889 1.00 58.72 230 ARG A C 1
ATOM 1842 O O . ARG A 1 230 ? 21.894 -15.286 -16.831 1.00 58.72 230 ARG A O 1
ATOM 1849 N N . LEU A 1 231 ? 22.807 -17.343 -16.793 1.00 58.66 231 LEU A N 1
ATOM 1850 C CA . LEU A 1 231 ? 24.194 -16.884 -16.786 1.00 58.66 231 LEU A CA 1
ATOM 1851 C C . LEU A 1 231 ? 24.568 -16.424 -18.199 1.00 58.66 231 LEU A C 1
ATOM 1853 O O . LEU A 1 231 ? 24.348 -17.156 -19.164 1.00 58.66 231 LEU A O 1
ATOM 1857 N N . MET A 1 232 ? 25.112 -15.214 -18.324 1.00 49.84 232 MET A N 1
ATOM 1858 C CA . MET A 1 232 ? 25.682 -14.729 -19.581 1.00 49.84 232 MET A CA 1
ATOM 1859 C C . MET A 1 232 ? 27.205 -14.759 -19.483 1.00 49.84 232 MET A C 1
ATOM 1861 O O . MET A 1 232 ? 27.775 -14.260 -18.514 1.00 49.84 232 MET A O 1
ATOM 1865 N N . ALA A 1 233 ? 27.864 -15.335 -20.490 1.00 49.28 233 ALA A N 1
ATOM 1866 C CA . ALA A 1 233 ? 29.302 -15.176 -20.656 1.00 49.28 233 ALA A CA 1
ATOM 1867 C C . ALA A 1 233 ? 29.573 -13.711 -21.029 1.00 49.28 233 ALA A C 1
ATOM 1869 O O . ALA A 1 233 ? 29.046 -13.219 -22.030 1.00 49.28 233 ALA A O 1
ATOM 1870 N N . CYS A 1 234 ? 30.326 -13.002 -20.190 1.00 46.62 234 CYS A N 1
ATOM 1871 C CA . CYS A 1 234 ? 30.796 -11.660 -20.516 1.00 46.62 234 CYS A CA 1
ATOM 1872 C C . CYS A 1 234 ? 31.895 -11.770 -21.598 1.00 46.62 234 CYS A C 1
ATOM 1874 O O . CYS A 1 234 ? 32.751 -12.647 -21.464 1.00 46.62 234 CYS A O 1
ATOM 1876 N N . PRO A 1 235 ? 31.837 -10.967 -22.679 1.00 47.81 235 PRO A N 1
ATOM 1877 C CA . PRO A 1 235 ? 32.898 -10.897 -23.684 1.00 47.81 235 PRO A CA 1
ATOM 1878 C C . PRO A 1 235 ? 34.176 -10.244 -23.146 1.00 47.81 235 PRO A C 1
ATOM 1880 O O . PRO A 1 235 ? 34.078 -9.449 -22.181 1.00 47.81 235 PRO A O 1
#

Sequence (235 aa):
MDQVRLAENASDDNQIRKRDNLIASLRQEISILNDAIKARTQTSSSKLQITNANLALSETISQISNTMRLQDAKIRLLQNEIKEKDARIQQSPFLQLPAEIRTMIYHCALVPTRPIDLWPILTNAALFFVPVTLADIAHDLAVGEQLREVNVNLLRVSRQIYREAHDILYACNRFRFSDRGGDMIMSAWLTHLQWKSNLISNISVCYPSWASEEYVRPATECLPLFKTARLMACP

Secondary structure (DSSP, 8-state):
--HHHHHHHHHHHHHHHHHHHHHHHHHHHHHHHHHHHHHHHHHHHHHHHHHHHHHHHHHHHHHHHHHHHHHHHHHHHHHHHHHHHHHHHHT-TTTTS-HHHHHHHHHHHH--SS-EEEE----GGGTTTS-HHHHHHHHHHHHHHHHTTS-TTHHHH-HHHHHHHHHHHHHH-EEEE-STTHHHHHHHHHHHHGGGGGG--EEEEEPPHHHHS-----TTTT-SS-SSPEEE---

Radius of gyration: 48.32 Å; chains: 1; bounding box: 91×40×143 Å

InterPro domains:
  IPR038883 Uncharacterized protein AN11006-like [PTHR42085] (49-209)

pLDDT: mean 85.47, std 15.59, range [46.62, 98.38]

Foldseek 3Di:
DPPVVVVVVVVVVVVVVVVVVVVVVVVVVVVVVVVVVVVVVVVVVVVVVVVVVVVVVVVVVVVVVVVVVVVVVVVVVVVVVVVVVVVVCVPPPLSVDPLVVLQVVLCQQQEDPDAQALADDDDCVDPPPHPPVVVVVSSCVVNVVSCVSHPPVQCVPDPVSVVSRVLCNQQVHAYENQYACSVVVVVVVCVVCPPCVVSHQHYEYEDHPVVVPPDPDPPVPPDPPPPHYDYDHHD

Organism: NCBI:txid682080